Protein AF-A0A1I7M5E3-F1 (afdb_monomer_lite)

Structure (mmCIF, N/CA/C/O backbone):
data_AF-A0A1I7M5E3-F1
#
_entry.id   AF-A0A1I7M5E3-F1
#
loop_
_atom_site.group_PDB
_atom_site.id
_atom_site.type_symbol
_atom_site.label_atom_id
_atom_site.label_alt_id
_atom_site.label_comp_id
_atom_site.label_asym_id
_atom_site.label_entity_id
_atom_site.label_seq_id
_atom_site.pdbx_PDB_ins_code
_atom_site.Cartn_x
_atom_site.Cartn_y
_atom_site.Cartn_z
_atom_site.occupancy
_atom_site.B_iso_or_equiv
_atom_site.auth_seq_id
_atom_site.auth_comp_id
_atom_site.auth_asym_id
_atom_site.auth_atom_id
_atom_site.pdbx_PDB_model_num
ATOM 1 N N . MET A 1 1 ? 12.159 6.858 25.156 1.00 33.62 1 MET A N 1
ATOM 2 C CA . MET A 1 1 ? 10.842 6.976 24.486 1.00 33.62 1 MET A CA 1
ATOM 3 C C . MET A 1 1 ? 9.903 7.997 25.135 1.00 33.62 1 MET A C 1
ATOM 5 O O . MET A 1 1 ? 9.216 8.661 24.379 1.00 33.62 1 MET A O 1
ATOM 9 N N . SER A 1 2 ? 9.883 8.210 26.464 1.00 34.09 2 SER A N 1
ATOM 10 C CA . SER A 1 2 ? 8.975 9.214 27.066 1.00 34.09 2 SER A CA 1
ATOM 11 C C . SER A 1 2 ? 9.373 10.682 26.831 1.00 34.09 2 SER A C 1
ATOM 13 O O . SER A 1 2 ? 8.501 11.540 26.832 1.00 34.09 2 SER A O 1
ATOM 15 N N . GLN A 1 3 ? 10.652 10.987 26.573 1.00 32.16 3 GLN A N 1
ATOM 16 C CA . GLN A 1 3 ? 11.114 12.363 26.313 1.00 32.16 3 GLN A CA 1
ATOM 17 C C . GLN A 1 3 ? 10.658 12.910 24.949 1.00 32.16 3 GLN A C 1
ATOM 19 O O . GLN A 1 3 ? 10.161 14.026 24.891 1.00 32.16 3 GLN A O 1
ATOM 24 N N . LEU A 1 4 ? 10.712 12.099 23.885 1.00 40.34 4 LEU A N 1
ATOM 25 C CA . LEU A 1 4 ? 10.188 12.467 22.559 1.00 40.34 4 LEU A CA 1
ATOM 26 C C . LEU A 1 4 ? 8.672 12.711 22.593 1.00 40.34 4 LEU A C 1
ATOM 28 O O . LEU A 1 4 ? 8.189 13.676 22.016 1.00 40.34 4 LEU A O 1
ATOM 32 N N . ILE A 1 5 ? 7.926 11.883 23.328 1.00 38.06 5 ILE A N 1
ATOM 33 C CA . ILE A 1 5 ? 6.468 12.019 23.482 1.00 38.06 5 ILE A CA 1
ATOM 34 C C . ILE A 1 5 ? 6.107 13.320 24.222 1.00 38.06 5 ILE A C 1
ATOM 36 O O . ILE A 1 5 ? 5.132 13.978 23.868 1.00 38.06 5 ILE A O 1
ATOM 40 N N . ASN A 1 6 ? 6.911 13.725 25.209 1.00 39.44 6 ASN A N 1
ATOM 41 C CA . ASN A 1 6 ? 6.676 14.945 25.984 1.00 39.44 6 ASN A CA 1
ATOM 42 C C . ASN A 1 6 ? 7.059 16.226 25.213 1.00 39.44 6 ASN A C 1
ATOM 44 O O . ASN A 1 6 ? 6.433 17.268 25.398 1.00 39.44 6 ASN A O 1
ATOM 48 N N . GLU A 1 7 ? 8.054 16.152 24.321 1.00 43.03 7 GLU A N 1
ATOM 49 C CA . GLU A 1 7 ? 8.419 17.261 23.426 1.00 43.03 7 GLU A CA 1
ATOM 50 C C . GLU A 1 7 ? 7.429 17.428 22.260 1.00 43.03 7 GLU A C 1
ATOM 52 O O . GLU A 1 7 ? 7.070 18.555 21.924 1.00 43.03 7 GLU A O 1
ATOM 57 N N . LEU A 1 8 ? 6.901 16.331 21.705 1.00 40.44 8 LEU A N 1
ATOM 58 C CA . LEU A 1 8 ? 5.875 16.355 20.650 1.00 40.44 8 LEU A CA 1
ATOM 59 C C . LEU A 1 8 ? 4.499 16.838 21.150 1.00 40.44 8 LEU A C 1
ATOM 61 O O . LEU A 1 8 ? 3.744 17.430 20.384 1.00 40.44 8 LEU A O 1
ATOM 65 N N . ALA A 1 9 ? 4.185 16.654 22.437 1.00 42.38 9 ALA A N 1
ATOM 66 C CA . ALA A 1 9 ? 2.940 17.127 23.051 1.00 42.38 9 ALA A CA 1
ATOM 67 C C . ALA A 1 9 ? 2.882 18.653 23.286 1.00 42.38 9 ALA A C 1
ATOM 69 O O . ALA A 1 9 ? 1.811 19.181 23.585 1.00 42.38 9 ALA A O 1
ATOM 70 N N . ARG A 1 10 ? 4.012 19.367 23.159 1.00 44.97 10 ARG A N 1
ATOM 71 C CA . ARG A 1 10 ? 4.097 20.832 23.324 1.00 44.97 10 ARG A CA 1
ATOM 72 C C . ARG A 1 10 ? 3.878 21.627 22.037 1.00 44.97 10 ARG A C 1
ATOM 74 O O . ARG A 1 10 ? 3.836 22.853 22.097 1.00 44.97 10 ARG A O 1
ATOM 81 N N . ILE A 1 11 ? 3.753 20.967 20.888 1.00 46.41 11 ILE A N 1
ATOM 82 C CA . ILE A 1 11 ? 3.476 21.646 19.620 1.00 46.41 11 ILE A CA 1
ATOM 83 C C . ILE A 1 11 ? 1.987 22.019 19.607 1.00 46.41 11 ILE A C 1
ATOM 85 O O . ILE A 1 11 ? 1.123 21.153 19.464 1.00 46.41 11 ILE A O 1
ATOM 89 N N . GLU A 1 12 ? 1.682 23.306 19.797 1.00 40.69 12 GLU A N 1
ATOM 90 C CA . GLU A 1 12 ? 0.328 23.847 19.641 1.00 40.69 12 GLU A CA 1
ATOM 91 C C . GLU A 1 12 ? -0.097 23.748 18.175 1.00 40.69 12 GLU A C 1
ATOM 93 O O . GLU A 1 12 ? 0.260 24.559 17.323 1.00 40.69 12 GLU A O 1
ATOM 98 N N . VAL A 1 13 ? -0.867 22.709 17.880 1.00 45.91 13 VAL A N 1
ATOM 99 C CA . VAL A 1 13 ? -1.578 22.559 16.617 1.00 45.91 13 VAL A CA 1
ATOM 100 C C . VAL A 1 13 ? -2.938 23.240 16.763 1.00 45.91 13 VAL A C 1
ATOM 102 O O . VAL A 1 13 ? -3.698 22.904 17.673 1.00 45.91 13 VAL A O 1
ATOM 105 N N . SER A 1 14 ? -3.249 24.198 15.883 1.00 42.31 14 SER A N 1
ATOM 106 C CA . SER A 1 14 ? -4.527 24.916 15.924 1.00 42.31 14 SER A CA 1
ATOM 107 C C . SER A 1 14 ? -5.712 23.970 15.675 1.00 42.31 14 SER A C 1
ATOM 109 O O . SER A 1 14 ? -5.654 23.080 14.827 1.00 42.31 14 SER A O 1
ATOM 111 N N . ASN A 1 15 ? -6.812 24.183 16.405 1.00 46.97 15 ASN A N 1
ATOM 112 C CA . ASN A 1 15 ? -8.073 23.435 16.268 1.00 46.97 15 ASN A CA 1
ATOM 113 C C . ASN A 1 15 ? -8.680 23.495 14.853 1.00 46.97 15 ASN A C 1
ATOM 115 O O . ASN A 1 15 ? -9.430 22.598 14.476 1.00 46.97 15 ASN A O 1
ATOM 119 N N . ASP A 1 16 ? -8.314 24.489 14.041 1.00 43.12 16 ASP A N 1
ATOM 120 C CA . ASP A 1 16 ? -8.787 24.609 12.656 1.00 43.12 16 ASP A CA 1
ATOM 121 C C . ASP A 1 16 ? -8.110 23.608 11.707 1.00 43.12 16 ASP A C 1
ATOM 123 O O . ASP A 1 16 ? -8.756 23.076 10.804 1.00 43.12 16 ASP A O 1
ATOM 127 N N . ALA A 1 17 ? -6.842 23.254 11.951 1.00 47.31 17 ALA A N 1
ATOM 128 C CA . ALA A 1 17 ? -6.181 22.167 11.221 1.00 47.31 17 ALA A CA 1
ATOM 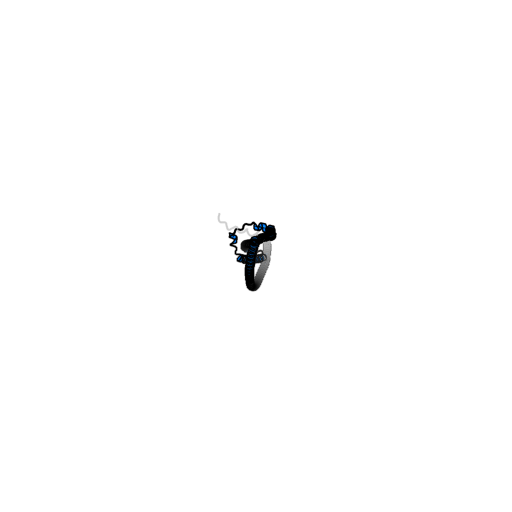129 C C . ALA A 1 17 ? -6.741 20.781 11.609 1.00 47.31 17 ALA A C 1
ATOM 131 O O . ALA A 1 17 ? -6.569 19.811 10.871 1.00 47.31 17 ALA A O 1
ATOM 132 N N . LEU A 1 18 ? -7.426 20.694 12.758 1.00 47.31 18 LEU A N 1
ATOM 133 C CA . LEU A 1 18 ? -7.940 19.459 13.356 1.00 47.31 18 LEU A CA 1
ATOM 134 C C . LEU A 1 18 ? -9.295 19.006 12.783 1.00 47.31 18 LEU A C 1
ATOM 136 O O . LEU A 1 18 ? -9.611 17.824 12.878 1.00 47.31 18 LEU A O 1
ATOM 140 N N . GLN A 1 19 ? -10.078 19.892 12.155 1.00 49.19 19 GLN A N 1
ATOM 141 C CA . GLN A 1 19 ? -11.340 19.520 11.488 1.00 49.19 19 GLN A CA 1
ATOM 142 C C . GLN A 1 19 ? -11.187 19.229 9.988 1.00 49.19 19 GLN A C 1
ATOM 144 O O . GLN A 1 19 ? -12.054 18.587 9.404 1.00 49.19 19 GLN A O 1
ATOM 149 N N . GLN A 1 20 ? -10.093 19.674 9.361 1.00 47.06 20 GLN A N 1
ATOM 150 C CA . GLN A 1 20 ? -9.878 19.536 7.913 1.00 47.06 20 GLN A CA 1
ATOM 151 C C . GLN A 1 20 ? -9.134 18.257 7.498 1.00 47.06 20 GLN A C 1
ATOM 153 O O . GLN A 1 20 ? -8.983 17.999 6.305 1.00 47.06 20 GLN A O 1
ATOM 158 N N . LEU A 1 21 ? -8.658 17.442 8.444 1.00 49.25 21 LEU A N 1
ATOM 159 C CA . LEU A 1 21 ? -7.968 16.191 8.124 1.00 49.25 21 LEU A CA 1
ATOM 160 C C . LEU A 1 21 ? -8.967 15.029 7.983 1.00 49.25 21 LEU A C 1
ATOM 162 O O . LEU A 1 21 ? -9.308 14.350 8.952 1.00 49.25 21 LEU A O 1
ATOM 166 N N . GLU A 1 22 ? -9.402 14.757 6.753 1.00 47.16 22 GLU A N 1
ATOM 167 C CA . GLU A 1 22 ? -10.091 13.512 6.400 1.00 47.16 22 GLU A CA 1
ATOM 168 C C . GLU A 1 22 ? -9.125 12.319 6.513 1.00 47.16 22 GLU A C 1
ATOM 170 O O . GLU A 1 22 ? -8.386 11.984 5.588 1.00 47.16 22 GLU A O 1
ATOM 175 N N . VAL A 1 23 ? -9.147 11.642 7.664 1.00 49.44 23 VAL A N 1
ATOM 176 C CA . VAL A 1 23 ? -8.317 10.458 7.967 1.00 49.44 23 VAL A CA 1
ATOM 177 C C . VAL A 1 23 ? -8.483 9.334 6.926 1.00 49.44 23 VAL A C 1
ATOM 179 O O . VAL A 1 23 ? -7.554 8.559 6.710 1.00 49.44 23 VAL A O 1
ATOM 182 N N . GLY A 1 24 ? -9.630 9.272 6.238 1.00 48.97 24 GLY A N 1
ATOM 183 C CA . GLY A 1 24 ? -9.911 8.272 5.200 1.00 48.97 24 GLY A CA 1
ATOM 184 C C . GLY A 1 24 ? -9.110 8.444 3.902 1.00 48.97 24 GLY A C 1
ATOM 185 O O . GLY A 1 24 ? -8.737 7.447 3.286 1.00 48.97 24 GLY A O 1
ATOM 186 N N . ASN A 1 25 ? -8.780 9.679 3.513 1.00 49.66 25 ASN A N 1
ATOM 187 C CA . ASN A 1 25 ? -8.136 9.964 2.222 1.00 49.66 25 ASN A CA 1
ATOM 188 C C . ASN A 1 25 ? -6.601 9.916 2.289 1.00 49.66 25 ASN A C 1
ATOM 190 O O . ASN A 1 25 ? -5.934 9.646 1.295 1.00 49.66 25 ASN A O 1
ATOM 194 N N . ILE A 1 26 ? -6.027 10.046 3.486 1.00 50.34 26 ILE A N 1
ATOM 195 C CA . ILE A 1 26 ? -4.572 10.095 3.702 1.00 50.34 26 ILE A CA 1
ATOM 196 C C . ILE A 1 26 ? -3.889 8.753 3.383 1.00 50.34 26 ILE A C 1
ATOM 198 O O . ILE A 1 26 ? -2.766 8.733 2.884 1.00 50.34 26 ILE A O 1
ATOM 202 N N . TYR A 1 27 ? -4.560 7.619 3.615 1.00 50.09 27 TYR A N 1
ATOM 203 C CA . TYR A 1 27 ? -4.014 6.296 3.273 1.00 50.09 27 TYR A CA 1
ATOM 204 C C . TYR A 1 27 ? -4.005 6.059 1.754 1.00 50.09 27 TYR A C 1
ATOM 206 O O . TYR A 1 27 ? -3.071 5.460 1.214 1.00 50.09 27 TYR A O 1
ATOM 214 N N . GLN A 1 28 ? -5.027 6.571 1.058 1.00 52.97 28 GLN A N 1
ATOM 215 C CA . GLN A 1 28 ? -5.094 6.544 -0.403 1.00 52.97 28 GLN A CA 1
ATOM 216 C C . GLN A 1 28 ? -4.054 7.477 -1.024 1.00 52.97 28 GLN A C 1
ATOM 218 O O . GLN A 1 28 ? -3.371 7.065 -1.961 1.00 52.97 28 GLN A O 1
ATOM 223 N N . ASP A 1 29 ? -3.870 8.675 -0.471 1.00 50.72 29 ASP A N 1
ATOM 224 C CA . ASP A 1 29 ? -2.849 9.622 -0.921 1.00 50.72 29 ASP A CA 1
ATOM 225 C C . ASP A 1 29 ? -1.430 9.090 -0.661 1.00 50.72 29 ASP A C 1
ATOM 227 O O . ASP A 1 29 ? -0.577 9.166 -1.545 1.00 50.72 29 ASP A O 1
ATOM 231 N N . PHE A 1 30 ? -1.181 8.433 0.481 1.00 48.03 30 PHE A N 1
ATOM 232 C CA . PHE A 1 30 ? 0.097 7.763 0.754 1.00 48.03 30 PHE A CA 1
ATOM 233 C C . PHE A 1 30 ? 0.373 6.625 -0.233 1.00 48.03 30 PHE A C 1
ATOM 235 O O . PHE A 1 30 ? 1.460 6.547 -0.798 1.00 48.03 30 PHE A O 1
ATOM 242 N N . SER A 1 31 ? -0.614 5.759 -0.482 1.00 52.03 31 SER A N 1
ATOM 243 C CA . SER A 1 31 ? -0.493 4.653 -1.441 1.00 52.03 31 SER A CA 1
ATOM 244 C C . SER A 1 31 ? -0.262 5.155 -2.869 1.00 52.03 31 SER A C 1
ATOM 246 O O . SER A 1 31 ? 0.588 4.626 -3.591 1.00 52.03 31 SER A O 1
ATOM 248 N N . ARG A 1 32 ? -0.982 6.209 -3.270 1.00 58.16 32 ARG A N 1
ATOM 249 C CA . ARG A 1 32 ? -0.857 6.839 -4.586 1.00 58.16 32 ARG A CA 1
ATOM 250 C C . ARG A 1 32 ? 0.522 7.477 -4.765 1.00 58.16 32 ARG A C 1
ATOM 252 O O . ARG A 1 32 ? 1.148 7.268 -5.801 1.00 58.16 32 ARG A O 1
ATOM 259 N N . ASN A 1 33 ? 1.027 8.169 -3.748 1.00 50.94 33 ASN A N 1
ATOM 260 C CA . ASN A 1 33 ? 2.355 8.779 -3.787 1.00 50.94 33 ASN A CA 1
ATOM 261 C C . ASN A 1 33 ? 3.471 7.729 -3.735 1.00 50.94 33 ASN A C 1
ATOM 263 O O . ASN A 1 33 ? 4.462 7.869 -4.445 1.00 50.94 33 ASN A O 1
ATOM 267 N N . TYR A 1 34 ? 3.294 6.639 -2.981 1.00 48.88 34 TYR A N 1
ATOM 268 C CA . TYR A 1 34 ? 4.233 5.511 -2.955 1.00 48.88 34 TYR A CA 1
ATOM 269 C C . TYR A 1 34 ? 4.366 4.848 -4.331 1.00 48.88 34 TYR A C 1
ATOM 271 O O . TYR A 1 34 ? 5.481 4.568 -4.759 1.00 48.88 34 TYR A O 1
ATOM 279 N N . ARG A 1 35 ? 3.252 4.675 -5.058 1.00 57.53 35 ARG A N 1
ATOM 280 C CA . ARG A 1 35 ? 3.263 4.177 -6.445 1.00 57.53 35 ARG A CA 1
ATOM 281 C C . ARG A 1 35 ? 4.002 5.117 -7.395 1.00 57.53 35 ARG A C 1
ATOM 283 O O . ARG A 1 35 ? 4.887 4.658 -8.099 1.00 57.53 35 ARG A O 1
ATOM 290 N N . LYS A 1 36 ? 3.740 6.429 -7.331 1.00 56.16 36 LYS A N 1
ATOM 291 C CA . LYS A 1 36 ? 4.493 7.421 -8.124 1.00 56.16 36 LYS A CA 1
ATOM 292 C C . LYS A 1 36 ? 6.001 7.376 -7.844 1.00 56.16 36 LYS A C 1
ATOM 294 O O . LYS A 1 36 ? 6.807 7.575 -8.745 1.00 56.16 36 LYS A O 1
ATOM 299 N N . LEU A 1 37 ? 6.397 7.132 -6.593 1.00 51.28 37 LEU A N 1
ATOM 300 C CA . LEU A 1 37 ? 7.804 7.080 -6.187 1.00 51.28 37 LEU A CA 1
ATOM 301 C C . LEU A 1 37 ? 8.488 5.783 -6.650 1.00 51.28 37 LEU A C 1
ATOM 303 O O . LEU A 1 37 ? 9.666 5.809 -7.010 1.00 51.28 37 LEU A O 1
ATOM 307 N N . ASP A 1 38 ? 7.743 4.678 -6.693 1.00 51.97 38 ASP A N 1
ATOM 308 C CA . ASP A 1 38 ? 8.185 3.420 -7.299 1.00 51.97 38 ASP A CA 1
ATOM 309 C C . ASP A 1 38 ? 8.319 3.556 -8.827 1.00 51.97 38 ASP A C 1
ATOM 311 O O . ASP A 1 38 ? 9.340 3.167 -9.395 1.00 51.97 38 ASP A O 1
ATOM 315 N N . ASP A 1 39 ? 7.380 4.251 -9.476 1.00 55.94 39 ASP A N 1
ATOM 316 C CA . ASP A 1 39 ? 7.434 4.589 -10.904 1.00 55.94 39 ASP A CA 1
ATOM 317 C C . ASP A 1 39 ? 8.637 5.495 -11.238 1.00 55.94 39 ASP A C 1
ATOM 319 O O . ASP A 1 39 ? 9.369 5.238 -12.195 1.00 55.94 39 ASP A O 1
ATOM 323 N N . LEU A 1 40 ? 8.933 6.501 -10.407 1.00 54.16 40 LEU A N 1
ATOM 324 C CA . LEU A 1 40 ? 10.122 7.361 -10.532 1.00 54.16 40 LEU A CA 1
ATOM 325 C C . LEU A 1 40 ? 11.437 6.596 -10.314 1.00 54.16 40 LEU A C 1
ATOM 327 O O . LEU A 1 40 ? 12.439 6.856 -10.988 1.00 54.16 40 LEU A O 1
ATOM 331 N N . LYS A 1 41 ? 11.458 5.642 -9.378 1.00 52.59 41 LYS A N 1
ATOM 332 C CA . LYS A 1 41 ? 12.621 4.784 -9.116 1.00 52.59 41 LYS A CA 1
ATOM 333 C C . LYS A 1 41 ? 12.860 3.809 -10.273 1.00 52.59 41 LYS A C 1
ATOM 335 O O . LYS A 1 41 ? 14.012 3.623 -10.673 1.00 52.59 41 LYS A O 1
ATOM 340 N N . ASN A 1 42 ? 11.789 3.273 -10.854 1.00 55.28 42 ASN A N 1
ATOM 341 C CA . ASN A 1 42 ? 11.823 2.456 -12.066 1.00 55.28 42 ASN A CA 1
ATOM 342 C C . ASN A 1 42 ? 12.294 3.268 -13.280 1.00 55.28 42 ASN A C 1
ATOM 344 O O . ASN A 1 42 ? 13.166 2.808 -14.016 1.00 55.28 42 ASN A O 1
ATOM 348 N N . PHE A 1 43 ? 11.848 4.519 -13.417 1.00 53.19 43 PHE A N 1
ATOM 349 C CA . PHE A 1 43 ? 12.302 5.431 -14.469 1.00 53.19 43 PHE A CA 1
ATOM 350 C C . PHE A 1 43 ? 13.797 5.779 -14.346 1.00 53.19 43 PHE A C 1
ATOM 352 O O . PHE A 1 43 ? 14.522 5.829 -15.341 1.00 53.19 43 PHE A O 1
ATOM 359 N N . ARG A 1 44 ? 14.301 5.969 -13.118 1.00 51.12 44 ARG A N 1
ATOM 360 C CA . ARG A 1 44 ? 15.725 6.246 -12.842 1.00 51.12 44 ARG A CA 1
ATOM 361 C C . ARG A 1 44 ? 16.622 5.037 -13.125 1.00 51.12 44 ARG A C 1
ATOM 363 O O . ARG A 1 44 ? 17.684 5.198 -13.723 1.00 51.12 44 ARG A O 1
ATOM 370 N N . SER A 1 45 ? 16.159 3.848 -12.743 1.00 52.19 45 SER A N 1
ATOM 371 C CA . SER A 1 45 ? 16.769 2.549 -13.057 1.00 52.19 45 SER A CA 1
ATOM 372 C C . SER A 1 45 ? 16.874 2.325 -14.574 1.00 52.19 45 SER A C 1
ATOM 374 O O . SER A 1 45 ? 17.939 1.979 -15.090 1.00 52.19 45 SER A O 1
ATOM 376 N N . GLU A 1 46 ? 15.809 2.635 -15.320 1.00 54.25 46 GLU A N 1
ATOM 377 C CA . GLU A 1 46 ? 15.806 2.588 -16.787 1.00 54.25 46 GLU A CA 1
ATOM 378 C C . GLU A 1 46 ? 16.757 3.612 -17.432 1.00 54.25 46 GLU A C 1
ATOM 380 O O . GLU A 1 46 ? 17.334 3.349 -18.491 1.00 54.25 46 GLU A O 1
ATOM 385 N N . TYR A 1 47 ? 16.927 4.783 -16.814 1.00 49.81 47 TYR A N 1
ATOM 386 C CA . TYR A 1 47 ? 17.807 5.847 -17.303 1.00 49.81 47 TYR A CA 1
ATOM 387 C C . TYR A 1 47 ? 19.295 5.577 -17.038 1.00 49.81 47 TYR A C 1
ATOM 389 O O . TYR A 1 47 ? 20.134 5.889 -17.891 1.00 49.81 47 TYR A O 1
ATOM 397 N N . GLU A 1 48 ? 19.647 4.981 -15.894 1.00 48.12 48 GLU A N 1
ATOM 398 C CA . GLU A 1 48 ? 21.026 4.559 -15.603 1.00 48.12 48 GLU A CA 1
ATOM 399 C C . GLU A 1 48 ? 21.507 3.469 -16.568 1.00 48.12 48 GLU A C 1
ATOM 401 O O . GLU A 1 48 ? 22.687 3.442 -16.932 1.00 48.12 48 GLU A O 1
ATOM 406 N N . ASN A 1 49 ? 20.576 2.654 -17.070 1.00 52.44 49 ASN A N 1
ATOM 407 C CA . ASN A 1 49 ? 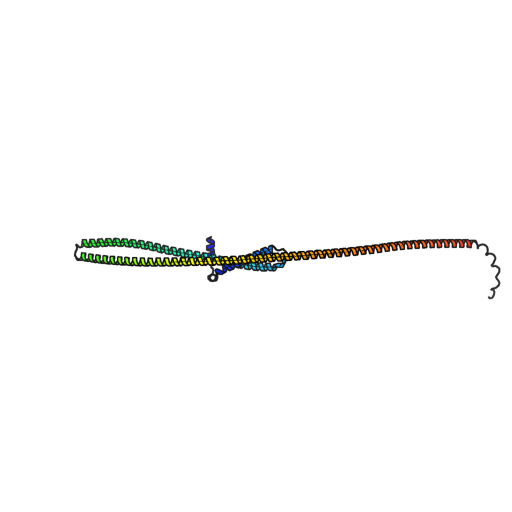20.851 1.551 -17.983 1.00 52.44 49 ASN A CA 1
ATOM 408 C C . ASN A 1 49 ? 20.925 1.960 -19.476 1.00 52.44 49 ASN A C 1
ATOM 410 O O . ASN A 1 49 ? 21.107 1.107 -20.344 1.00 52.44 49 ASN A O 1
ATOM 414 N N . LYS A 1 50 ? 20.816 3.261 -19.810 1.00 48.53 50 LYS A N 1
ATOM 415 C CA . LYS A 1 50 ? 20.883 3.773 -21.199 1.00 48.53 50 LYS A CA 1
ATOM 416 C C . LYS A 1 50 ? 22.202 4.505 -21.515 1.00 48.53 50 LYS A C 1
ATOM 418 O O . LYS A 1 50 ? 22.819 5.186 -20.685 1.00 48.53 50 LYS A O 1
ATOM 423 N N . ASN A 1 51 ? 22.661 4.340 -22.760 1.00 48.97 51 ASN A N 1
ATOM 424 C CA . ASN A 1 51 ? 23.966 4.783 -23.272 1.00 48.97 51 ASN A CA 1
ATOM 425 C C . ASN A 1 51 ? 24.182 6.314 -23.158 1.00 48.97 51 ASN A C 1
ATOM 427 O O . ASN A 1 51 ? 23.254 7.097 -23.364 1.00 48.97 51 ASN A O 1
ATOM 431 N N . ARG A 1 52 ? 25.423 6.756 -22.872 1.00 50.78 52 ARG A N 1
ATOM 432 C CA . ARG A 1 52 ? 25.814 8.161 -22.554 1.00 50.78 52 ARG A CA 1
ATOM 433 C C . ARG A 1 52 ? 25.330 9.237 -23.545 1.00 50.78 52 ARG A C 1
ATOM 435 O O . ARG A 1 52 ? 25.173 10.381 -23.138 1.00 50.78 52 ARG A O 1
ATOM 442 N N . VAL A 1 53 ? 25.081 8.890 -24.808 1.00 47.44 53 VAL A N 1
ATOM 443 C CA . VAL A 1 53 ? 24.656 9.829 -25.868 1.00 47.44 53 VAL A CA 1
ATOM 444 C C . VAL A 1 53 ? 23.159 10.169 -25.785 1.00 47.44 53 VAL A C 1
ATOM 446 O O . VAL A 1 53 ? 22.787 11.320 -25.994 1.00 47.44 53 VAL A O 1
ATOM 449 N N . MET A 1 54 ? 22.301 9.226 -25.371 1.00 44.81 54 MET A N 1
ATOM 450 C CA . MET A 1 54 ? 20.875 9.512 -25.129 1.00 44.81 54 MET A CA 1
ATOM 451 C C . MET A 1 54 ? 20.656 10.412 -23.903 1.00 44.81 54 MET A C 1
ATOM 453 O O . MET A 1 54 ? 19.699 11.180 -23.871 1.00 44.81 54 MET A O 1
ATOM 457 N N . ARG A 1 55 ? 21.570 10.377 -22.920 1.00 53.72 55 ARG A N 1
ATOM 458 C CA . ARG A 1 55 ? 21.507 11.226 -21.714 1.00 53.72 55 ARG A CA 1
ATOM 459 C C . ARG A 1 55 ? 21.683 12.716 -22.018 1.00 53.72 55 ARG A C 1
ATOM 461 O O . ARG A 1 55 ? 21.141 13.544 -21.299 1.00 53.72 55 ARG A O 1
ATOM 468 N N . TRP A 1 56 ? 22.411 13.057 -23.080 1.00 47.72 56 TRP A N 1
ATOM 469 C CA . TRP A 1 56 ? 22.626 14.447 -23.492 1.00 47.72 56 TRP A CA 1
ATOM 470 C C . TRP A 1 56 ? 21.425 15.027 -24.258 1.00 47.72 56 TRP A C 1
ATOM 472 O O . TRP A 1 56 ? 21.103 16.198 -24.091 1.00 47.72 56 TRP A O 1
ATOM 482 N N . TRP A 1 57 ? 20.712 14.198 -25.031 1.00 52.94 57 TRP A N 1
ATOM 483 C CA . TRP A 1 57 ? 19.570 14.628 -25.853 1.00 52.94 57 TRP A CA 1
ATOM 484 C C . TRP A 1 57 ? 18.231 14.677 -25.094 1.00 52.94 57 TRP A C 1
ATOM 486 O O . TRP A 1 57 ? 17.248 15.203 -25.601 1.00 52.94 57 TRP A O 1
ATOM 496 N N . HIS A 1 58 ? 18.159 14.116 -23.884 1.00 51.12 58 HIS A N 1
ATOM 497 C CA . HIS A 1 58 ? 16.948 14.078 -23.045 1.00 51.12 58 HIS A CA 1
ATOM 498 C C . HIS A 1 58 ? 17.096 14.862 -21.728 1.00 51.12 58 HIS A C 1
ATOM 500 O O . HIS A 1 58 ? 16.384 14.597 -20.759 1.00 51.12 58 HIS A O 1
ATOM 506 N N . ASN A 1 59 ? 18.007 15.839 -21.689 1.00 46.72 59 ASN A N 1
ATOM 507 C CA . ASN A 1 59 ? 18.319 16.620 -20.489 1.00 46.72 59 ASN A CA 1
ATOM 508 C C . ASN A 1 59 ? 17.110 17.420 -19.946 1.00 46.72 59 ASN A C 1
ATOM 510 O O . ASN A 1 59 ? 16.996 17.617 -18.739 1.00 46.72 59 ASN A O 1
ATOM 514 N N . ASP A 1 60 ? 16.150 17.792 -20.800 1.00 49.81 60 ASP A N 1
ATOM 515 C CA . ASP A 1 60 ? 14.929 18.494 -20.371 1.00 49.81 60 ASP A CA 1
ATOM 516 C C . ASP A 1 60 ? 13.967 17.595 -19.572 1.00 49.81 60 ASP A C 1
ATOM 518 O O . ASP A 1 60 ? 13.336 18.056 -18.624 1.00 49.81 60 ASP A O 1
ATOM 522 N N . LYS A 1 61 ? 13.938 16.282 -19.852 1.00 50.31 61 LYS A N 1
ATOM 523 C CA . LYS A 1 61 ? 13.112 15.310 -19.107 1.00 50.31 61 LYS A CA 1
ATOM 524 C C . LYS A 1 61 ? 13.687 14.958 -17.737 1.00 50.31 61 LYS A C 1
ATOM 526 O O . LYS A 1 61 ? 12.943 14.554 -16.854 1.00 50.31 61 LYS A O 1
ATOM 531 N N . LEU A 1 62 ? 14.998 15.118 -17.541 1.00 48.41 62 LEU A N 1
ATOM 532 C CA . LEU A 1 62 ? 15.627 15.005 -16.220 1.00 48.41 62 LEU A CA 1
ATOM 533 C C . LEU A 1 62 ? 15.255 16.185 -15.324 1.00 48.41 62 LEU A C 1
ATOM 535 O O . LEU A 1 62 ? 15.154 16.003 -14.117 1.00 48.41 62 LEU A O 1
ATOM 539 N N . ARG A 1 63 ? 15.029 17.368 -15.905 1.00 48.31 63 ARG A N 1
ATOM 540 C CA . ARG A 1 63 ? 14.598 18.560 -15.173 1.00 48.31 63 ARG A CA 1
ATOM 541 C C . ARG A 1 63 ? 13.121 18.475 -14.791 1.00 48.31 63 ARG A C 1
ATOM 543 O O . ARG A 1 63 ? 12.805 18.771 -13.645 1.00 48.31 63 ARG A O 1
ATOM 550 N N . ASP A 1 64 ? 12.272 17.976 -15.691 1.00 48.94 64 ASP A N 1
ATOM 551 C CA . ASP A 1 64 ? 10.870 17.655 -15.384 1.00 48.94 64 ASP A CA 1
ATOM 552 C C . ASP A 1 64 ? 10.754 16.504 -14.380 1.00 48.94 64 ASP A C 1
ATOM 554 O O . ASP A 1 64 ? 10.052 16.651 -13.395 1.00 48.94 64 ASP A O 1
ATOM 558 N N . ALA A 1 65 ? 11.509 15.410 -14.525 1.00 48.72 65 ALA A N 1
ATOM 559 C CA . ALA A 1 65 ? 11.513 14.326 -13.537 1.00 48.72 65 ALA A CA 1
ATOM 560 C C . ALA A 1 65 ? 12.148 14.737 -12.193 1.00 48.72 65 ALA A C 1
ATOM 562 O O . ALA A 1 65 ? 11.808 14.171 -11.159 1.00 48.72 65 ALA A O 1
ATOM 563 N N . GLN A 1 66 ? 13.065 15.713 -12.173 1.00 40.78 66 GLN A N 1
ATOM 564 C CA . GLN A 1 66 ? 13.573 16.310 -10.932 1.00 40.78 66 GLN A CA 1
ATOM 565 C C . GLN A 1 66 ? 12.536 17.222 -10.269 1.00 40.78 66 GLN A C 1
ATOM 567 O O . GLN A 1 66 ? 12.393 17.142 -9.050 1.00 40.78 66 GLN A O 1
ATOM 572 N N . LEU A 1 67 ? 11.806 18.032 -11.044 1.00 40.69 67 LEU A N 1
ATOM 573 C CA . LEU A 1 67 ? 10.653 18.819 -10.584 1.00 40.69 67 LEU A CA 1
ATOM 574 C C . LEU A 1 67 ? 9.552 17.905 -10.025 1.00 40.69 67 LEU A C 1
ATOM 576 O O . LEU A 1 67 ? 9.098 18.126 -8.908 1.00 40.69 67 LEU A O 1
ATOM 580 N N . ASP A 1 68 ? 9.243 16.819 -10.729 1.00 46.22 68 ASP A N 1
ATOM 581 C CA . ASP A 1 68 ? 8.248 15.814 -10.345 1.00 46.22 68 ASP A CA 1
ATOM 582 C C . ASP A 1 68 ? 8.726 14.986 -9.136 1.00 46.22 68 ASP A C 1
ATOM 584 O O . ASP A 1 68 ? 7.962 14.699 -8.224 1.00 46.22 68 ASP A O 1
ATOM 588 N N . SER A 1 69 ? 10.030 14.691 -9.022 1.00 44.81 69 SER A N 1
ATOM 589 C CA . SER A 1 69 ? 10.596 14.064 -7.817 1.00 44.81 69 SER A CA 1
ATOM 590 C C . SER A 1 69 ? 10.584 14.990 -6.599 1.00 44.81 69 SER A C 1
ATOM 592 O O . SER A 1 69 ? 10.399 14.509 -5.486 1.00 44.81 69 SER A O 1
ATOM 594 N N . ALA A 1 70 ? 10.762 16.302 -6.791 1.00 49.50 70 ALA A N 1
ATOM 595 C CA . ALA A 1 70 ? 10.688 17.293 -5.721 1.00 49.50 70 ALA A CA 1
ATOM 596 C C . ALA A 1 70 ? 9.236 17.505 -5.265 1.00 49.50 70 ALA A C 1
ATOM 598 O O . ALA A 1 70 ? 8.986 17.631 -4.067 1.00 49.50 70 ALA A O 1
ATOM 599 N N . GLU A 1 71 ? 8.284 17.470 -6.197 1.00 46.62 71 GLU A N 1
ATOM 600 C CA . GLU A 1 71 ? 6.845 17.502 -5.932 1.00 46.62 71 GLU A CA 1
ATOM 601 C C . GLU A 1 71 ? 6.380 16.223 -5.223 1.00 46.62 71 GLU A C 1
ATOM 603 O O . GLU A 1 71 ? 5.781 16.299 -4.154 1.00 46.62 71 GLU A O 1
ATOM 608 N N . VAL A 1 72 ? 6.787 15.046 -5.705 1.00 47.94 72 VAL A N 1
ATOM 609 C CA . VAL A 1 72 ? 6.521 13.748 -5.064 1.00 47.94 72 VAL A CA 1
ATOM 610 C C . VAL A 1 72 ? 7.196 13.642 -3.689 1.00 47.94 72 VAL A C 1
ATOM 612 O O . VAL A 1 72 ? 6.604 13.106 -2.752 1.00 47.94 72 VAL A O 1
ATOM 615 N N . GLN A 1 73 ? 8.402 14.189 -3.508 1.00 43.06 73 GLN A N 1
ATOM 616 C CA . GLN A 1 73 ? 9.084 14.250 -2.209 1.00 43.06 73 GLN A CA 1
ATOM 617 C C . GLN A 1 73 ? 8.397 15.225 -1.238 1.00 43.06 73 GLN A C 1
ATOM 619 O O . GLN A 1 73 ? 8.341 14.955 -0.031 1.00 43.06 73 GLN A O 1
ATOM 624 N N . ALA A 1 74 ? 7.846 16.332 -1.744 1.00 51.53 74 ALA A N 1
ATOM 625 C CA . ALA A 1 74 ? 7.032 17.265 -0.970 1.00 51.53 74 ALA A CA 1
ATOM 626 C C . ALA A 1 74 ? 5.679 16.644 -0.582 1.00 51.53 74 ALA A C 1
ATOM 628 O O . ALA A 1 74 ? 5.281 16.738 0.579 1.00 51.53 74 ALA A O 1
ATOM 629 N N . GLU A 1 75 ? 5.017 15.935 -1.498 1.00 46.72 75 GLU A N 1
ATOM 630 C CA . GLU A 1 75 ? 3.794 15.166 -1.241 1.00 46.72 75 GLU A CA 1
ATOM 631 C C . GLU A 1 75 ? 4.041 14.034 -0.223 1.00 46.72 75 GLU A C 1
ATOM 633 O O . GLU A 1 75 ? 3.237 13.830 0.692 1.00 46.72 75 GLU A O 1
ATOM 638 N N . PHE A 1 76 ? 5.192 13.355 -0.282 1.00 45.88 76 PHE A N 1
ATOM 639 C CA . PHE A 1 76 ? 5.592 12.361 0.722 1.00 45.88 76 PHE A CA 1
ATOM 640 C C . PHE A 1 76 ? 5.852 12.980 2.088 1.00 45.88 76 PHE A C 1
ATOM 642 O O . PHE A 1 76 ? 5.391 12.457 3.098 1.00 45.88 76 PHE A O 1
ATOM 649 N N . SER A 1 77 ? 6.570 14.100 2.127 1.00 45.78 77 SER A N 1
ATOM 650 C CA . SER A 1 77 ? 6.865 14.818 3.369 1.00 45.78 77 SER A CA 1
ATOM 651 C C . SER A 1 77 ? 5.586 15.370 4.003 1.00 45.78 77 SER A C 1
ATOM 653 O O . SER A 1 77 ? 5.423 15.300 5.220 1.00 45.78 77 SER A O 1
ATOM 655 N N . LYS A 1 78 ? 4.630 15.820 3.182 1.00 49.66 78 LYS A N 1
ATOM 656 C CA . LYS A 1 78 ? 3.275 16.193 3.602 1.00 49.66 78 LYS A CA 1
ATOM 657 C C . LYS A 1 78 ? 2.524 15.000 4.193 1.00 49.66 78 LYS A C 1
ATOM 659 O O . LYS A 1 78 ? 1.943 15.131 5.265 1.00 49.66 78 LYS A O 1
ATOM 664 N N . THR A 1 79 ? 2.591 13.833 3.557 1.00 49.47 79 THR A N 1
ATOM 665 C CA . THR A 1 79 ? 1.878 12.635 4.028 1.00 49.47 79 THR A CA 1
ATOM 666 C C . THR A 1 79 ? 2.515 12.025 5.283 1.00 49.47 79 THR A C 1
ATOM 668 O O . THR A 1 79 ? 1.814 11.632 6.213 1.00 49.47 79 THR A O 1
ATOM 671 N N . ILE A 1 80 ? 3.849 12.013 5.372 1.00 45.94 80 ILE A N 1
ATOM 672 C CA . ILE A 1 80 ? 4.594 11.651 6.588 1.00 45.94 80 ILE A CA 1
ATOM 673 C C . ILE A 1 80 ? 4.260 12.636 7.714 1.00 45.94 80 ILE A C 1
ATOM 675 O O . ILE A 1 80 ? 4.022 12.211 8.842 1.00 45.94 80 ILE A O 1
ATOM 679 N N . GLY A 1 81 ? 4.176 13.934 7.409 1.00 47.44 81 GLY A N 1
ATOM 680 C CA . GLY A 1 81 ? 3.725 14.960 8.348 1.00 47.44 81 GLY A CA 1
ATOM 681 C C . GLY A 1 81 ? 2.299 14.713 8.848 1.00 47.44 81 GLY A C 1
ATOM 682 O O . GLY A 1 81 ? 2.056 14.770 10.050 1.00 47.44 81 GLY A O 1
ATOM 683 N N . GLN A 1 82 ? 1.374 14.348 7.958 1.00 49.44 82 GLN A N 1
ATOM 684 C CA . GLN A 1 82 ? -0.008 14.000 8.306 1.00 49.44 82 GLN A CA 1
ATOM 685 C C . GLN A 1 82 ? -0.096 12.728 9.168 1.00 49.44 82 GLN A C 1
ATOM 687 O O . GLN A 1 82 ? -0.799 12.722 10.176 1.00 49.44 82 GLN A O 1
ATOM 692 N N . LEU A 1 83 ? 0.656 11.670 8.846 1.00 51.47 83 LEU A N 1
ATOM 693 C CA . LEU A 1 83 ? 0.734 10.446 9.660 1.00 51.47 83 LEU A CA 1
ATOM 694 C C . LEU A 1 83 ? 1.362 10.698 11.037 1.00 51.47 83 LEU A C 1
ATOM 696 O O . LEU A 1 83 ? 0.905 10.155 12.046 1.00 51.47 83 LEU A O 1
ATOM 700 N N . MET A 1 84 ? 2.386 11.549 11.096 1.00 49.62 84 MET A N 1
ATOM 701 C CA . MET A 1 84 ? 3.002 11.983 12.347 1.00 49.62 84 MET A CA 1
ATOM 702 C C . MET A 1 84 ? 1.999 12.764 13.202 1.00 49.62 84 MET A C 1
ATOM 704 O O . MET A 1 84 ? 1.860 12.482 14.388 1.00 49.62 84 MET A O 1
ATOM 708 N N . MET A 1 85 ? 1.228 13.664 12.595 1.00 48.03 85 MET A N 1
ATOM 709 C CA . MET A 1 85 ? 0.156 14.413 13.253 1.00 48.03 85 MET A CA 1
ATOM 710 C C . MET A 1 85 ? -0.949 13.490 13.787 1.00 48.03 85 MET A C 1
ATOM 712 O O . MET A 1 85 ? -1.373 13.645 14.930 1.00 48.03 85 MET A O 1
ATOM 716 N N . ILE A 1 86 ? -1.351 12.467 13.021 1.00 51.59 86 ILE A N 1
ATOM 717 C CA . ILE A 1 86 ? -2.282 11.419 13.475 1.00 51.59 86 ILE A CA 1
ATOM 718 C C . ILE A 1 86 ? -1.704 10.651 14.666 1.00 51.59 86 ILE A C 1
ATOM 720 O O . ILE A 1 86 ? -2.412 10.409 15.642 1.00 51.59 86 ILE A O 1
ATOM 724 N N . SER A 1 87 ? -0.416 10.314 14.626 1.00 45.03 87 SER A N 1
ATOM 725 C CA . SER A 1 87 ? 0.262 9.600 15.714 1.00 45.03 87 SER A CA 1
ATOM 726 C C . SER A 1 87 ? 0.341 10.448 16.991 1.00 45.03 87 SER A C 1
ATOM 728 O O . SER A 1 87 ? 0.088 9.941 18.085 1.00 45.03 87 SER A O 1
ATOM 730 N N . ILE A 1 88 ? 0.604 11.755 16.865 1.00 49.75 88 ILE A N 1
ATOM 731 C CA . ILE A 1 88 ? 0.557 12.719 17.978 1.00 49.75 88 ILE A CA 1
ATOM 732 C C . ILE A 1 88 ? -0.868 12.817 18.536 1.00 49.75 88 ILE A C 1
ATOM 734 O O . ILE A 1 88 ? -1.049 12.793 19.752 1.00 49.75 88 ILE A O 1
ATOM 738 N N . MET A 1 89 ? -1.890 12.860 17.674 1.00 50.88 89 MET A N 1
ATOM 739 C CA . MET A 1 89 ? -3.295 12.887 18.095 1.00 50.88 89 MET A CA 1
ATOM 740 C C . MET A 1 89 ? -3.711 11.610 18.829 1.00 50.88 89 MET A C 1
ATOM 742 O O . MET A 1 89 ? -4.343 11.695 19.880 1.00 50.88 89 MET A O 1
ATOM 746 N N . GLN A 1 90 ? -3.342 10.431 18.323 1.00 49.56 90 GLN A N 1
ATOM 747 C CA . GLN A 1 90 ? -3.616 9.159 18.997 1.00 49.56 90 GLN A CA 1
ATOM 748 C C . GLN A 1 90 ? -2.912 9.099 20.354 1.00 49.56 90 GLN A C 1
ATOM 750 O O . GLN A 1 90 ? -3.533 8.733 21.350 1.00 49.56 90 GLN A O 1
ATOM 755 N N . SER A 1 91 ? -1.653 9.540 20.420 1.00 48.38 91 SER A N 1
ATOM 756 C CA . SER A 1 91 ? -0.900 9.600 21.674 1.00 48.38 91 SER A CA 1
ATOM 757 C C . SER A 1 91 ? -1.504 10.597 22.669 1.00 48.38 91 SER A C 1
ATOM 759 O O . SER A 1 91 ? -1.566 10.296 23.859 1.00 48.38 91 SER A O 1
ATOM 761 N N . LYS A 1 92 ? -1.981 11.761 22.208 1.00 51.72 92 LYS A N 1
ATOM 762 C CA . LYS A 1 92 ? -2.652 12.759 23.054 1.00 51.72 92 LYS A CA 1
ATOM 763 C C . LYS A 1 92 ? -4.002 12.250 23.551 1.00 51.72 92 LYS A C 1
ATOM 765 O O . LYS A 1 92 ? -4.281 12.370 24.737 1.00 51.72 92 LYS A O 1
ATOM 770 N N . LYS A 1 93 ? -4.794 11.609 22.687 1.00 54.31 93 LYS A N 1
ATOM 771 C CA . LYS A 1 93 ? -6.074 10.991 23.056 1.00 54.31 93 LYS A CA 1
ATOM 772 C C . LYS A 1 93 ? -5.885 9.877 24.086 1.00 54.31 93 LYS A C 1
ATOM 774 O O . LYS A 1 93 ? -6.642 9.815 25.046 1.00 54.31 93 LYS A O 1
ATOM 779 N N . LEU A 1 94 ? -4.859 9.037 23.929 1.00 53.88 94 LEU A N 1
ATOM 780 C CA . LEU A 1 94 ? -4.501 8.018 24.922 1.00 53.88 94 LEU A CA 1
ATOM 781 C C . LEU A 1 94 ? -4.054 8.651 26.247 1.00 53.88 94 LEU A C 1
ATOM 783 O O . LEU A 1 94 ? -4.478 8.197 27.306 1.00 53.88 94 LEU A O 1
ATOM 787 N N . ALA A 1 95 ? -3.258 9.724 26.206 1.00 54.19 95 ALA A N 1
ATOM 788 C CA . ALA A 1 95 ? -2.842 10.452 27.405 1.00 54.19 95 ALA A CA 1
ATOM 789 C C . ALA A 1 95 ? -4.024 11.139 28.119 1.00 54.19 95 ALA A C 1
ATOM 791 O O . ALA A 1 95 ? -4.107 11.100 29.345 1.00 54.19 95 ALA A O 1
ATOM 792 N N . GLU A 1 96 ? -4.968 11.718 27.374 1.00 55.19 96 GLU A N 1
ATOM 793 C CA . GLU A 1 96 ? -6.212 12.287 27.906 1.00 55.19 96 GLU A CA 1
ATOM 794 C C . GLU A 1 96 ? -7.122 11.207 28.497 1.00 55.19 96 GLU A C 1
ATOM 796 O O . GLU A 1 96 ? -7.621 11.379 29.608 1.00 55.19 96 GLU A O 1
ATOM 801 N N . GLN A 1 97 ? -7.283 10.068 27.816 1.00 55.62 97 GLN A N 1
ATOM 802 C CA . GLN A 1 97 ? -8.030 8.920 28.339 1.00 55.62 97 GLN A CA 1
ATOM 803 C C . GLN A 1 97 ? -7.387 8.367 29.615 1.00 55.62 97 GLN A C 1
ATOM 805 O O . GLN A 1 97 ? -8.089 8.065 30.577 1.00 55.62 97 GLN A O 1
ATOM 810 N N . GLN A 1 98 ? -6.057 8.291 29.671 1.00 52.22 98 GLN A N 1
ATOM 811 C CA . GLN A 1 98 ? -5.335 7.854 30.863 1.00 52.22 98 GLN A CA 1
ATOM 812 C C . GLN A 1 98 ? -5.429 8.874 32.007 1.00 52.22 98 GLN A C 1
ATOM 814 O O . GLN A 1 98 ? -5.559 8.485 33.166 1.00 52.22 98 GLN A O 1
ATOM 819 N N . SER A 1 99 ? -5.437 10.172 31.696 1.00 64.12 99 SER A N 1
ATOM 820 C CA . SER A 1 99 ? -5.687 11.245 32.667 1.00 64.12 99 SER A CA 1
ATOM 821 C C . SER A 1 99 ? -7.108 11.176 33.242 1.00 64.12 99 SER A C 1
ATOM 823 O O . SER A 1 99 ? -7.286 11.221 34.460 1.00 64.12 99 SER A O 1
ATOM 825 N N . GLN A 1 100 ? -8.120 10.972 32.391 1.00 65.44 100 GLN A N 1
ATOM 826 C CA . GLN A 1 100 ? -9.508 10.778 32.820 1.00 65.44 100 GLN A CA 1
ATOM 827 C C . GLN A 1 100 ? -9.677 9.516 33.672 1.00 65.44 100 GLN A C 1
ATOM 829 O O . GLN A 1 100 ? -10.313 9.586 34.721 1.00 65.44 100 GLN A O 1
ATOM 834 N N . LEU A 1 101 ? -9.071 8.391 33.276 1.00 62.75 101 LEU A N 1
ATOM 835 C CA . LEU A 1 101 ? -9.084 7.156 34.067 1.00 62.75 101 LEU A CA 1
ATOM 836 C C . LEU A 1 101 ? -8.420 7.350 35.434 1.00 62.75 101 LEU A C 1
ATOM 838 O O . LEU A 1 101 ? -8.959 6.895 36.439 1.00 62.75 101 LEU A O 1
ATOM 842 N N . ASN A 1 102 ? -7.297 8.070 35.501 1.00 69.75 102 ASN A N 1
ATOM 843 C CA . ASN A 1 102 ? -6.645 8.394 36.771 1.00 69.75 102 ASN A CA 1
ATOM 844 C C . ASN A 1 102 ? -7.521 9.296 37.654 1.00 69.75 102 ASN A C 1
ATOM 846 O O . ASN A 1 102 ? -7.593 9.077 38.863 1.00 69.75 102 ASN A O 1
ATOM 850 N N . SER A 1 103 ? -8.218 10.276 37.068 1.00 71.00 103 SER A N 1
ATOM 851 C CA . SER A 1 103 ? -9.186 11.105 37.797 1.00 71.00 103 SER A CA 1
ATOM 852 C C . SER A 1 103 ? -10.340 10.261 38.340 1.00 71.00 103 SER A C 1
ATOM 854 O O . SER A 1 103 ? -10.653 10.350 39.523 1.00 71.00 103 SER A O 1
ATOM 856 N N . GLN A 1 104 ? -10.918 9.384 37.512 1.00 59.41 104 GLN A N 1
ATOM 857 C CA . GLN A 1 104 ? -12.001 8.481 37.914 1.00 59.41 104 GLN A CA 1
ATOM 858 C C . GLN A 1 104 ? -11.565 7.511 39.016 1.00 59.41 104 GLN A C 1
ATOM 860 O O . GLN A 1 104 ? -12.308 7.293 39.968 1.00 59.41 104 GLN A O 1
ATOM 865 N N . GLN A 1 105 ? -10.350 6.962 38.941 1.00 52.97 105 GLN A N 1
ATOM 866 C CA . GLN A 1 105 ? -9.788 6.137 40.013 1.00 52.97 105 GLN A CA 1
ATOM 867 C C . GLN A 1 105 ? -9.578 6.940 41.305 1.00 52.97 105 GLN A C 1
ATOM 869 O O . GLN A 1 105 ? -9.821 6.420 42.393 1.00 52.97 105 GLN A O 1
ATOM 874 N N . GLY A 1 106 ? -9.165 8.207 41.200 1.00 77.88 106 GLY A N 1
ATOM 875 C CA . GLY A 1 1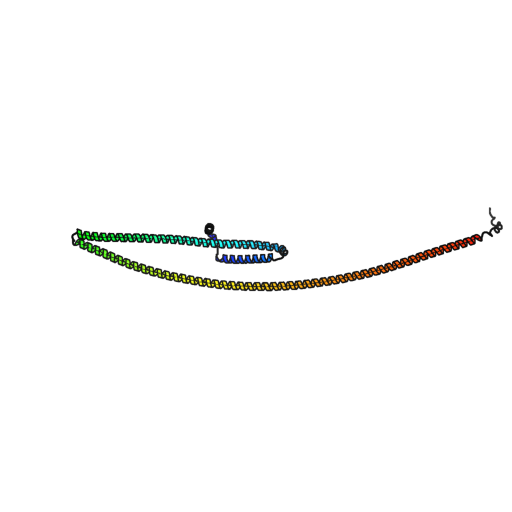06 ? -9.058 9.118 42.339 1.00 77.88 106 GLY A CA 1
ATOM 876 C C . GLY A 1 106 ? -10.407 9.400 43.004 1.00 77.88 106 GLY A C 1
ATOM 877 O O . GLY A 1 106 ? -10.507 9.353 44.230 1.00 77.88 106 GLY A O 1
ATOM 878 N N . ASP A 1 107 ? -11.450 9.635 42.210 1.00 72.75 107 ASP A N 1
ATOM 879 C CA . ASP A 1 107 ? -12.807 9.873 42.710 1.00 72.75 107 ASP A CA 1
ATOM 880 C C . ASP A 1 107 ? -13.419 8.606 43.324 1.00 72.75 107 ASP A C 1
ATOM 882 O O . ASP A 1 107 ? -13.994 8.672 44.412 1.00 72.75 107 ASP A O 1
ATOM 886 N N . LEU A 1 108 ? -13.210 7.438 42.704 1.00 52.41 108 LEU A N 1
ATOM 887 C CA . LEU A 1 108 ? -13.604 6.140 43.266 1.00 52.41 108 LEU A CA 1
ATOM 888 C C . LEU A 1 108 ? -12.901 5.856 44.596 1.00 52.41 108 LEU A C 1
ATOM 890 O O . LEU A 1 108 ? -13.532 5.369 45.532 1.00 52.41 108 LEU A O 1
ATOM 894 N N . LYS A 1 109 ? -11.613 6.198 44.714 1.00 71.88 109 LYS A N 1
ATOM 895 C CA . LYS A 1 109 ? -10.871 6.063 45.972 1.00 71.88 109 LYS A CA 1
ATOM 896 C C . LYS A 1 109 ? -11.444 6.974 47.059 1.00 71.88 109 LYS A C 1
ATOM 898 O O . LYS A 1 109 ? -11.694 6.497 48.158 1.00 71.88 109 LYS A O 1
ATOM 903 N N . LYS A 1 110 ? -11.727 8.245 46.749 1.00 78.12 110 LYS A N 1
ATOM 904 C CA . LYS A 1 110 ? -12.375 9.168 47.700 1.00 78.12 110 LYS A CA 1
ATOM 905 C C . 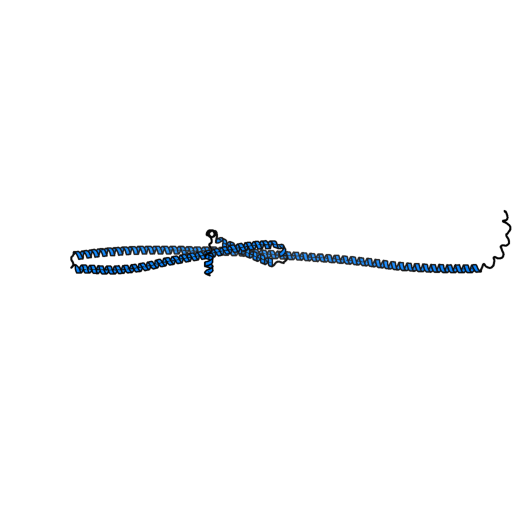LYS A 1 110 ? -13.749 8.668 48.147 1.00 78.12 110 LYS A C 1
ATOM 907 O O . LYS A 1 110 ? -14.081 8.786 49.322 1.00 78.12 110 LYS A O 1
ATOM 912 N N . GLN A 1 111 ? -14.540 8.105 47.233 1.00 56.59 111 GLN A N 1
ATOM 913 C CA . GLN A 1 111 ? -15.830 7.503 47.577 1.00 56.59 111 GLN A CA 1
ATOM 914 C C . GLN A 1 111 ? -15.662 6.270 48.473 1.00 56.59 111 GLN A C 1
ATOM 916 O O . GLN A 1 111 ? -16.385 6.144 49.457 1.00 56.59 111 GLN A O 1
ATOM 921 N N . ALA A 1 112 ? -14.697 5.394 48.183 1.00 49.91 112 ALA A N 1
ATOM 922 C CA . ALA A 1 112 ? -14.401 4.228 49.015 1.00 49.91 112 ALA A CA 1
ATOM 923 C C . ALA A 1 112 ? -13.931 4.623 50.427 1.00 49.91 112 ALA A C 1
ATOM 925 O O . ALA A 1 112 ? -14.412 4.058 51.410 1.00 49.91 112 ALA A O 1
ATOM 926 N N . ASP A 1 113 ? -13.059 5.630 50.534 1.00 71.94 113 ASP A N 1
ATOM 927 C CA . ASP A 1 113 ? -12.589 6.167 51.815 1.00 71.94 113 ASP A CA 1
ATOM 928 C C . ASP A 1 113 ? -13.754 6.798 52.609 1.00 71.94 113 ASP A C 1
ATOM 930 O O . ASP A 1 113 ? -13.907 6.529 53.801 1.00 71.94 113 ASP A O 1
ATOM 934 N N . GLY A 1 114 ? -14.644 7.547 51.942 1.00 68.12 114 GLY A N 1
ATOM 935 C CA . GLY A 1 114 ? -15.852 8.103 52.562 1.00 68.12 114 GLY A CA 1
ATOM 936 C C . GLY A 1 114 ? -16.843 7.034 53.044 1.00 68.12 114 GLY A C 1
ATOM 937 O O . GLY A 1 114 ? -17.439 7.172 54.111 1.00 68.12 114 GLY A O 1
ATOM 938 N N . ILE A 1 115 ? -16.991 5.924 52.311 1.00 58.81 115 ILE A N 1
ATOM 939 C CA . ILE A 1 115 ? -17.803 4.774 52.750 1.00 58.81 115 ILE A CA 1
ATOM 940 C C . ILE A 1 115 ? -17.198 4.132 54.007 1.00 58.81 115 ILE A C 1
ATOM 942 O O . ILE A 1 115 ? -17.937 3.798 54.935 1.00 58.81 115 ILE A O 1
ATOM 946 N N . ALA A 1 116 ? -15.873 3.984 54.068 1.00 52.12 116 ALA A N 1
ATOM 947 C CA . ALA A 1 116 ? -15.191 3.435 55.238 1.00 52.12 116 ALA A CA 1
ATOM 948 C C . ALA A 1 116 ? -15.346 4.339 56.476 1.00 52.12 116 ALA A C 1
ATOM 950 O O . ALA A 1 116 ? -15.618 3.847 57.574 1.00 52.12 116 ALA A O 1
ATOM 951 N N . GLU A 1 117 ? -15.248 5.658 56.297 1.00 71.00 117 GLU A N 1
ATOM 952 C CA . GLU A 1 117 ? -15.485 6.643 57.358 1.00 71.00 117 GLU A CA 1
ATOM 953 C C . GLU A 1 117 ? -16.937 6.597 57.868 1.00 71.00 117 GLU A C 1
ATOM 955 O O . GLU A 1 117 ? -17.186 6.578 59.081 1.00 71.00 117 GLU A O 1
ATOM 960 N N . HIS A 1 118 ? -17.908 6.495 56.956 1.00 59.25 118 HIS A N 1
ATOM 961 C CA . HIS A 1 118 ? -19.314 6.337 57.320 1.00 59.25 118 HIS A CA 1
ATOM 962 C C . HIS A 1 118 ? -19.586 5.026 58.061 1.00 59.25 118 HIS A C 1
ATOM 964 O O . HIS A 1 118 ? -20.317 5.044 59.051 1.00 59.25 118 HIS A O 1
ATOM 970 N N . ALA A 1 119 ? -18.972 3.912 57.653 1.00 49.53 119 ALA A N 1
ATOM 971 C CA . ALA A 1 119 ? -19.088 2.639 58.361 1.00 49.53 119 ALA A CA 1
ATOM 972 C C . ALA A 1 119 ? -18.532 2.726 59.796 1.00 49.53 119 ALA A C 1
ATOM 974 O O . ALA A 1 119 ? -19.178 2.261 60.736 1.00 49.53 119 ALA A O 1
ATOM 975 N N . GLY A 1 120 ? -17.388 3.394 59.984 1.00 66.19 120 GLY A N 1
ATOM 976 C CA . GLY A 1 120 ? -16.818 3.645 61.312 1.00 66.19 120 GLY A CA 1
ATOM 977 C C . GLY A 1 120 ? -17.717 4.521 62.192 1.00 66.19 120 GLY A C 1
ATOM 978 O O . GLY A 1 120 ? -17.949 4.206 63.360 1.00 66.19 120 GLY A O 1
ATOM 979 N N . THR A 1 121 ? -18.295 5.580 61.619 1.00 73.12 121 THR A N 1
ATOM 980 C CA . THR A 1 121 ? -19.249 6.456 62.321 1.00 73.12 121 THR A CA 1
ATOM 981 C C . THR A 1 121 ? -20.519 5.700 62.716 1.00 73.12 121 THR A C 1
ATOM 983 O O . THR A 1 121 ? -21.017 5.858 63.831 1.00 73.12 121 THR A O 1
ATOM 986 N N . LEU A 1 122 ? -21.027 4.836 61.832 1.00 59.06 122 LEU A N 1
ATOM 987 C CA . LEU A 1 122 ? -22.200 4.003 62.096 1.00 59.06 122 LEU A CA 1
ATOM 988 C C . LEU A 1 122 ? -21.940 3.034 63.258 1.00 59.06 122 LEU A C 1
ATOM 990 O O . LEU A 1 122 ? -22.782 2.868 64.139 1.00 59.06 122 LEU A O 1
ATOM 994 N N . GLN A 1 123 ? -20.749 2.437 63.304 1.00 61.62 123 GLN A N 1
ATOM 995 C CA . GLN A 1 123 ? -20.350 1.553 64.395 1.00 61.62 123 GLN A CA 1
ATOM 996 C C . GLN A 1 123 ? -20.266 2.297 65.736 1.00 61.62 123 GLN A C 1
ATOM 998 O O . GLN A 1 123 ? -20.781 1.805 66.740 1.00 61.62 123 GLN A O 1
ATOM 1003 N N . GLN A 1 124 ? -19.717 3.515 65.753 1.00 73.06 124 GLN A N 1
ATOM 1004 C CA . GLN A 1 124 ? -19.732 4.363 66.951 1.00 73.06 124 GLN A CA 1
ATOM 1005 C C . GLN A 1 124 ? -21.159 4.723 67.386 1.00 73.06 124 GLN A C 1
ATOM 1007 O O . GLN A 1 124 ? -21.464 4.697 68.578 1.00 73.06 124 GLN A O 1
ATOM 1012 N N . GLN A 1 125 ? -22.056 5.020 66.442 1.00 67.69 125 GLN A N 1
ATOM 1013 C CA . GLN A 1 125 ? -23.467 5.265 66.751 1.00 67.69 125 GLN A CA 1
ATOM 1014 C C . GLN A 1 125 ? -24.140 4.029 67.360 1.00 67.69 125 GLN A C 1
ATOM 1016 O O . GLN A 1 125 ? -24.892 4.170 68.324 1.00 67.69 125 GLN A O 1
ATOM 1021 N N . HIS A 1 126 ? -23.834 2.825 66.867 1.00 54.31 126 HIS A N 1
ATOM 1022 C CA . HIS A 1 126 ? -24.314 1.576 67.461 1.00 54.31 126 HIS A CA 1
ATOM 1023 C C . HIS A 1 126 ? -23.807 1.369 68.895 1.00 54.31 126 HIS A C 1
ATOM 1025 O O . HIS A 1 126 ? -24.589 0.973 69.759 1.00 54.31 126 HIS A O 1
ATOM 1031 N N . GLU A 1 127 ? -22.544 1.690 69.185 1.00 75.19 127 GLU A N 1
ATOM 1032 C CA . GLU A 1 127 ? -22.006 1.630 70.551 1.00 75.19 127 GLU A CA 1
ATOM 1033 C C . GLU A 1 127 ? -22.652 2.660 71.486 1.00 75.19 127 GLU A C 1
ATOM 1035 O O . GLU A 1 127 ? -22.957 2.353 72.642 1.00 75.19 127 GLU A O 1
ATOM 1040 N N . VAL A 1 128 ? -22.884 3.884 71.002 1.00 80.38 128 VAL A N 1
ATOM 1041 C CA . VAL A 1 128 ? -23.577 4.929 71.769 1.00 80.38 128 VAL A CA 1
ATOM 1042 C C . VAL A 1 128 ? -25.018 4.517 72.053 1.00 80.38 128 VAL A C 1
ATOM 1044 O O . VAL A 1 128 ? -25.461 4.648 73.192 1.00 80.38 128 VAL A O 1
ATOM 1047 N N . LEU A 1 129 ? -25.728 3.971 71.064 1.00 68.50 129 LEU A N 1
ATOM 1048 C CA . LEU A 1 129 ? -27.085 3.448 71.235 1.00 68.50 129 LEU A CA 1
ATOM 1049 C C . LEU A 1 129 ? -27.127 2.289 72.236 1.00 68.50 129 LEU A C 1
ATOM 1051 O O . LEU A 1 129 ? -28.013 2.263 73.087 1.00 68.50 129 LEU A O 1
ATOM 1055 N N . ALA A 1 130 ? -26.155 1.374 72.194 1.00 70.38 130 ALA A N 1
ATOM 1056 C CA . ALA A 1 130 ? -26.054 0.286 73.164 1.00 70.38 130 ALA A CA 1
ATOM 1057 C C . ALA A 1 130 ? -25.870 0.821 74.595 1.00 70.38 130 ALA A C 1
ATOM 1059 O O . ALA A 1 130 ? -26.618 0.443 75.495 1.00 70.38 130 ALA A O 1
ATOM 1060 N N . LYS A 1 131 ? -24.956 1.783 74.791 1.00 79.38 131 LYS A N 1
ATOM 1061 C CA . LYS A 1 131 ? -24.744 2.447 76.091 1.00 79.38 131 LYS A CA 1
ATOM 1062 C C . LYS A 1 131 ? -25.966 3.238 76.556 1.00 79.38 131 LYS A C 1
ATOM 1064 O O . LYS A 1 131 ? -26.272 3.261 77.744 1.00 79.38 131 LYS A O 1
ATOM 1069 N N . GLN A 1 132 ? -26.664 3.909 75.641 1.00 69.75 132 GLN A N 1
ATOM 1070 C CA . GLN A 1 132 ? -27.905 4.620 75.952 1.00 69.75 132 GLN A CA 1
ATOM 1071 C C . GLN A 1 132 ? -29.019 3.651 76.354 1.00 69.75 132 GLN A C 1
ATOM 1073 O O . GLN A 1 132 ? -29.738 3.942 77.305 1.00 69.75 132 GLN A O 1
ATOM 1078 N N . SER A 1 133 ? -29.127 2.500 75.688 1.00 66.31 133 SER A N 1
ATOM 1079 C CA . SER A 1 133 ? -30.081 1.442 76.031 1.00 66.31 133 SER A CA 1
ATOM 1080 C C . SER A 1 133 ? -29.801 0.863 77.418 1.00 66.31 133 SER A C 1
ATOM 1082 O O . SER A 1 133 ? -30.719 0.742 78.221 1.00 66.31 133 SER A O 1
ATOM 1084 N N . GLU A 1 134 ? -28.537 0.576 77.730 1.00 77.12 134 GLU A N 1
ATOM 1085 C CA . GLU A 1 134 ? -28.120 0.074 79.045 1.00 77.12 134 GLU A CA 1
ATOM 1086 C C . GLU A 1 134 ? -28.373 1.112 80.152 1.00 77.12 134 GLU A C 1
ATOM 1088 O O . GLU A 1 134 ? -28.884 0.796 81.227 1.00 77.12 134 GLU A O 1
ATOM 1093 N N . LYS A 1 135 ? -28.101 2.394 79.871 1.00 76.25 135 LYS A N 1
ATOM 1094 C CA . LYS A 1 135 ? -28.378 3.492 80.803 1.00 76.25 135 LYS A CA 1
ATOM 1095 C C . LYS A 1 135 ? -29.876 3.721 81.009 1.00 76.25 135 LYS A C 1
ATOM 1097 O O . LYS A 1 135 ? -30.284 4.010 82.130 1.00 76.25 135 LYS A O 1
ATOM 1102 N N . LEU A 1 136 ? -30.687 3.593 79.958 1.00 72.00 136 LEU A N 1
ATOM 1103 C CA . LEU A 1 136 ? -32.148 3.627 80.049 1.00 72.00 136 LEU A CA 1
ATOM 1104 C C . LEU A 1 136 ? -32.663 2.470 80.903 1.00 72.00 136 LEU A C 1
ATOM 1106 O O . LEU A 1 136 ? -33.480 2.699 81.786 1.00 72.00 136 LEU A O 1
ATOM 1110 N N . GLU A 1 137 ? -32.149 1.258 80.702 1.00 70.31 137 GLU A N 1
ATOM 1111 C CA . GLU A 1 137 ? -32.516 0.089 81.502 1.00 70.31 137 GLU A CA 1
ATOM 1112 C C . GLU A 1 137 ? -32.152 0.279 82.984 1.00 70.31 137 GLU A C 1
ATOM 1114 O O . GLU A 1 137 ? -32.982 0.032 83.859 1.00 70.31 137 GLU A O 1
ATOM 1119 N N . SER A 1 138 ? -30.963 0.820 83.272 1.00 77.19 138 SER A N 1
ATOM 1120 C CA . SER A 1 138 ? -30.543 1.177 84.633 1.00 77.19 138 SER A CA 1
ATOM 1121 C C . SER A 1 138 ? -31.422 2.265 85.254 1.00 77.19 138 SER A C 1
ATOM 1123 O O . SER A 1 138 ? -31.826 2.120 86.401 1.00 77.19 138 SER A O 1
ATOM 1125 N N . LEU A 1 139 ? -31.748 3.333 84.517 1.00 72.00 139 LEU A N 1
ATOM 1126 C CA . LEU A 1 139 ? -32.631 4.412 84.981 1.00 72.00 139 LEU A CA 1
ATOM 1127 C C . LEU A 1 139 ? -34.044 3.907 85.258 1.00 72.00 139 LEU A C 1
ATOM 1129 O O . LEU A 1 139 ? -34.658 4.315 86.235 1.00 72.00 139 LEU A O 1
ATOM 1133 N N . VAL A 1 140 ? -34.557 3.015 84.412 1.00 67.88 140 VAL A N 1
ATOM 1134 C CA . VAL A 1 140 ? -35.849 2.355 84.610 1.00 67.88 140 VAL A CA 1
ATOM 1135 C C . VAL A 1 140 ? -35.819 1.514 85.887 1.00 67.88 140 VAL A C 1
ATOM 1137 O O . VAL A 1 140 ? -36.747 1.591 86.688 1.00 67.88 140 VAL A O 1
ATOM 1140 N N . LYS A 1 141 ? -34.740 0.759 86.112 1.00 68.00 141 LYS A N 1
ATOM 1141 C CA . LYS A 1 141 ? -34.564 -0.095 87.292 1.00 68.00 141 LYS A CA 1
ATOM 1142 C C . LYS A 1 141 ? -34.393 0.716 88.581 1.00 68.00 141 LYS A C 1
ATOM 1144 O O . LYS A 1 141 ? -35.109 0.469 89.542 1.00 68.00 141 LYS A O 1
ATOM 1149 N N . GLU A 1 142 ? -33.554 1.751 88.568 1.00 69.62 142 GLU A N 1
ATOM 1150 C CA . GLU A 1 142 ? -33.413 2.702 89.678 1.00 69.62 142 GLU A CA 1
ATOM 1151 C C . GLU A 1 142 ? -34.710 3.468 89.940 1.00 69.62 142 GLU A C 1
ATOM 1153 O O . GLU A 1 142 ? -35.062 3.677 91.093 1.00 69.62 142 GLU A O 1
ATOM 1158 N N . TYR A 1 143 ? -35.459 3.858 88.904 1.00 62.69 143 TYR A N 1
ATOM 1159 C CA . TYR A 1 143 ? -36.774 4.482 89.061 1.00 62.69 143 TYR A CA 1
ATOM 1160 C C . TYR A 1 143 ? -37.782 3.525 89.714 1.00 62.69 143 TYR A C 1
ATOM 1162 O O . TYR A 1 143 ? -38.586 3.954 90.542 1.00 62.69 143 TYR A O 1
ATOM 1170 N N . PHE A 1 144 ? -37.731 2.231 89.384 1.00 61.44 144 PHE A N 1
ATOM 1171 C CA . PHE A 1 144 ? -38.533 1.203 90.047 1.00 61.44 144 PHE A CA 1
ATOM 1172 C C . PHE A 1 144 ? -38.114 0.981 91.513 1.00 61.44 144 PHE A C 1
ATOM 1174 O O . PHE A 1 144 ? -38.992 0.842 92.368 1.00 61.44 144 PHE A O 1
ATOM 1181 N N . ASP A 1 145 ? -36.812 1.024 91.814 1.00 64.50 145 ASP A N 1
ATOM 1182 C CA . ASP A 1 145 ? -36.254 0.810 93.157 1.00 64.50 145 ASP A CA 1
ATOM 1183 C C . ASP A 1 145 ? -36.431 2.032 94.088 1.00 64.50 145 ASP A C 1
ATOM 1185 O O . ASP A 1 145 ? -36.812 1.875 95.249 1.00 64.50 145 ASP A O 1
ATOM 1189 N N . LEU A 1 146 ? -36.226 3.265 93.595 1.00 61.94 146 LEU A N 1
ATOM 1190 C CA . LEU A 1 146 ? -36.342 4.505 94.386 1.00 61.94 146 LEU A CA 1
ATOM 1191 C C . LEU A 1 146 ? -37.784 4.860 94.751 1.00 61.94 146 LEU A C 1
ATOM 1193 O O . LEU A 1 146 ? -38.009 5.587 95.720 1.00 61.94 146 LEU A O 1
ATOM 1197 N N . LYS A 1 147 ? -38.763 4.415 93.957 1.00 53.25 147 LYS A N 1
ATOM 1198 C CA . LYS A 1 147 ? -40.145 4.887 94.088 1.00 53.25 147 LYS A CA 1
ATOM 1199 C C . LYS A 1 147 ? -41.083 3.941 94.828 1.00 53.25 147 LYS A C 1
ATOM 1201 O O . LYS A 1 147 ? -42.256 4.296 94.928 1.00 53.25 147 LYS A O 1
ATOM 1206 N N . GLY A 1 148 ? -40.607 2.787 95.317 1.00 54.25 148 GLY A N 1
ATOM 1207 C CA . GLY A 1 148 ? -41.425 1.815 96.057 1.00 54.25 148 GLY A CA 1
ATOM 1208 C C . GLY A 1 148 ? -42.808 1.642 95.421 1.00 54.25 148 GLY A C 1
ATOM 1209 O O . GLY A 1 148 ? -43.792 2.078 96.003 1.00 54.25 148 GLY A O 1
ATOM 1210 N N . LEU A 1 149 ? -42.832 1.148 94.175 1.00 51.09 149 LEU A N 1
ATOM 1211 C CA . LEU A 1 149 ? -43.985 0.988 93.272 1.00 51.09 149 LEU A CA 1
ATOM 1212 C C . LEU A 1 149 ? -45.301 1.663 93.727 1.00 51.09 149 LEU A C 1
ATOM 1214 O O . LEU A 1 149 ? -46.215 1.026 94.245 1.00 51.09 149 LEU A O 1
ATOM 1218 N N . THR A 1 150 ? -45.437 2.962 93.462 1.00 64.19 150 THR A N 1
ATOM 1219 C CA . THR A 1 150 ? -46.776 3.550 93.303 1.00 64.19 150 THR A CA 1
ATOM 1220 C C . THR A 1 150 ? -47.288 3.183 91.909 1.00 64.19 150 THR A C 1
ATOM 1222 O O . THR A 1 150 ? -46.544 3.298 90.936 1.00 64.19 150 THR A O 1
ATOM 1225 N N . GLU A 1 151 ? -48.538 2.726 91.817 1.00 56.69 151 GLU A N 1
ATOM 1226 C CA . GLU A 1 151 ? -49.252 2.275 90.604 1.00 56.69 151 GLU A CA 1
ATOM 1227 C C . GLU A 1 151 ? -48.986 3.156 89.361 1.00 56.69 151 GLU A C 1
ATOM 1229 O O . GLU A 1 151 ? -48.716 2.649 88.274 1.00 56.69 151 GLU A O 1
ATOM 1234 N N . ASP A 1 152 ? -48.899 4.475 89.558 1.00 60.56 152 ASP A N 1
ATOM 1235 C CA . ASP A 1 152 ? -48.602 5.482 88.528 1.00 60.56 152 ASP A CA 1
ATOM 1236 C C . ASP A 1 152 ? -47.227 5.310 87.834 1.00 60.56 152 ASP A C 1
ATOM 1238 O O . ASP A 1 152 ? -47.077 5.578 86.642 1.00 60.56 152 ASP A O 1
ATOM 1242 N N . GLY A 1 153 ? -46.201 4.839 88.554 1.00 61.91 153 GLY A N 1
ATOM 1243 C CA . GLY A 1 153 ? -44.859 4.610 87.998 1.00 61.91 153 GLY A CA 1
ATOM 1244 C C . GLY A 1 153 ? -44.777 3.357 87.123 1.00 61.91 153 GLY A C 1
ATOM 1245 O O . GLY A 1 153 ? -44.160 3.383 86.058 1.00 61.91 153 GLY A O 1
ATOM 1246 N N . ALA A 1 154 ? -45.453 2.278 87.533 1.00 66.75 154 ALA A N 1
ATOM 1247 C CA . ALA A 1 154 ? -45.566 1.059 86.731 1.00 66.75 154 ALA A CA 1
ATOM 1248 C C . ALA A 1 154 ? -46.381 1.308 85.453 1.00 66.75 154 ALA A C 1
ATOM 1250 O O . ALA A 1 154 ? -46.035 0.801 84.386 1.00 66.75 154 ALA A O 1
ATOM 1251 N N . GLN A 1 155 ? -47.412 2.151 85.538 1.00 68.81 155 GLN A N 1
ATOM 1252 C CA . GLN A 1 155 ? -48.253 2.506 84.399 1.00 68.81 155 GLN A CA 1
ATOM 1253 C C . GLN A 1 155 ? -47.488 3.301 83.330 1.00 68.81 155 GLN A C 1
ATOM 1255 O O . GLN A 1 155 ? -47.554 2.951 82.152 1.00 68.81 155 GLN A O 1
ATOM 1260 N N . LYS A 1 156 ? -46.667 4.280 83.736 1.00 73.56 156 LYS A N 1
ATOM 1261 C CA . LYS A 1 156 ? -45.782 5.027 82.821 1.00 73.56 156 LYS A CA 1
ATOM 1262 C C . LYS A 1 156 ? -44.750 4.140 82.131 1.00 73.56 156 LYS A C 1
ATOM 1264 O O . LYS A 1 156 ? -44.455 4.334 80.958 1.00 73.56 156 LYS A O 1
ATOM 1269 N N . LEU A 1 157 ? -44.219 3.135 82.824 1.00 75.38 157 LEU A N 1
ATOM 1270 C CA . LEU A 1 157 ? -43.239 2.217 82.237 1.00 75.38 157 LEU A CA 1
ATOM 1271 C C . LEU A 1 157 ? -43.874 1.228 81.261 1.00 75.38 157 LEU A C 1
ATOM 1273 O O . LEU A 1 157 ? -43.261 0.892 80.249 1.00 75.38 157 LEU A O 1
ATOM 1277 N N . ILE A 1 158 ? -45.126 0.837 81.499 1.00 75.56 158 ILE A N 1
ATOM 1278 C CA . ILE A 1 158 ? -45.925 0.089 80.523 1.00 75.56 158 ILE A CA 1
ATOM 1279 C C . ILE A 1 158 ? -46.215 0.947 79.281 1.00 75.56 158 ILE A C 1
ATOM 1281 O O . ILE A 1 158 ? -46.151 0.422 78.169 1.00 75.56 158 ILE A O 1
ATOM 1285 N N . GLU A 1 159 ? -46.511 2.241 79.436 1.00 79.69 159 GLU A N 1
ATOM 1286 C CA . GLU A 1 159 ? -46.679 3.158 78.297 1.00 79.69 159 GLU A CA 1
ATOM 1287 C C . GLU A 1 159 ? -45.388 3.324 77.493 1.00 79.69 159 GLU A C 1
ATOM 1289 O O . GLU A 1 159 ? -45.402 3.088 76.286 1.00 79.69 159 GLU A O 1
ATOM 1294 N N . ILE A 1 160 ? -44.259 3.605 78.150 1.00 81.81 160 ILE A N 1
ATOM 1295 C CA . ILE A 1 160 ? -42.956 3.727 77.478 1.00 81.81 160 ILE A CA 1
ATOM 1296 C C . ILE A 1 160 ? -42.595 2.419 76.764 1.00 81.81 160 ILE A C 1
ATOM 1298 O O . ILE A 1 160 ? -42.173 2.435 75.611 1.00 81.81 160 ILE A O 1
ATOM 1302 N N . ALA A 1 161 ? -42.809 1.261 77.397 1.00 77.06 161 ALA A N 1
ATOM 1303 C CA . ALA A 1 161 ? -42.557 -0.030 76.761 1.00 77.06 161 ALA A CA 1
ATOM 1304 C C . ALA A 1 161 ? -43.460 -0.268 75.535 1.00 77.06 161 ALA A C 1
ATOM 1306 O O . ALA A 1 161 ? -43.005 -0.846 74.544 1.00 77.06 161 ALA A O 1
ATOM 1307 N N . LYS A 1 162 ? -44.722 0.189 75.566 1.00 83.25 162 LYS A N 1
ATOM 1308 C CA . LYS A 1 162 ? -45.624 0.147 74.403 1.00 83.25 162 LYS A CA 1
ATOM 1309 C C . LYS A 1 162 ? -45.144 1.067 73.282 1.00 83.25 162 LYS A C 1
ATOM 1311 O O . LYS A 1 162 ? -45.141 0.629 72.135 1.00 83.25 162 LYS A O 1
ATOM 1316 N N . GLU A 1 163 ? -44.711 2.285 73.593 1.00 88.19 163 GLU A N 1
ATOM 1317 C CA . GLU A 1 163 ? -44.176 3.228 72.602 1.00 88.19 163 GLU A CA 1
ATOM 1318 C C . GLU A 1 163 ? -42.873 2.728 71.973 1.00 88.19 163 GLU A C 1
ATOM 1320 O O . GLU A 1 163 ? -42.725 2.753 70.749 1.00 88.19 163 GLU A O 1
ATOM 1325 N N . VAL A 1 164 ? -41.950 2.199 72.781 1.00 89.12 164 VAL A N 1
ATOM 1326 C CA . VAL A 1 164 ? -40.697 1.601 72.297 1.00 89.12 164 VAL A CA 1
ATOM 1327 C C . VAL A 1 164 ? -40.990 0.394 71.411 1.00 89.12 164 VAL A C 1
ATOM 1329 O O . VAL A 1 164 ? -40.388 0.252 70.347 1.00 89.12 164 VAL A O 1
ATOM 1332 N N . ARG A 1 165 ? -41.950 -0.457 71.797 1.00 85.12 165 ARG A N 1
ATOM 1333 C CA . ARG A 1 165 ? -42.377 -1.594 70.974 1.00 85.12 165 ARG A CA 1
ATOM 1334 C C . ARG A 1 165 ? -43.003 -1.137 69.658 1.00 85.12 165 ARG A C 1
ATOM 1336 O O . ARG A 1 165 ? -42.610 -1.643 68.615 1.00 85.12 165 ARG A O 1
ATOM 1343 N N . ALA A 1 166 ? -43.902 -0.156 69.691 1.00 89.00 166 ALA A N 1
ATOM 1344 C CA . ALA A 1 166 ? -44.521 0.399 68.489 1.00 89.00 166 ALA A CA 1
ATOM 1345 C C . ALA A 1 166 ? -43.481 1.036 67.551 1.00 89.00 166 ALA A C 1
ATOM 1347 O O . ALA A 1 166 ? -43.524 0.821 66.342 1.00 89.00 166 ALA A O 1
ATOM 1348 N N . THR A 1 167 ? -42.505 1.758 68.106 1.00 90.31 167 THR A N 1
ATOM 1349 C CA . THR A 1 167 ? -41.404 2.361 67.340 1.00 90.31 167 THR A CA 1
ATOM 1350 C C . THR A 1 167 ? -40.513 1.288 66.723 1.00 90.31 167 THR A C 1
ATOM 1352 O O . THR A 1 167 ? -40.199 1.364 65.538 1.00 90.31 167 THR A O 1
ATOM 1355 N N . LYS A 1 168 ? -40.149 0.251 67.489 1.00 86.50 168 LYS A N 1
ATOM 1356 C CA . LYS A 1 168 ? -39.385 -0.900 66.990 1.00 86.50 168 LYS A CA 1
ATOM 1357 C C . LYS A 1 168 ? -40.122 -1.607 65.854 1.00 86.50 168 LYS A C 1
ATOM 1359 O O . LYS A 1 168 ? -39.512 -1.878 64.823 1.00 86.50 168 LYS A O 1
ATOM 1364 N N . ASP A 1 169 ? -41.408 -1.897 66.032 1.00 88.81 169 ASP A N 1
ATOM 1365 C CA . ASP A 1 169 ? -42.219 -2.579 65.021 1.00 88.81 169 ASP A CA 1
ATOM 1366 C C . ASP A 1 169 ? -42.338 -1.712 63.751 1.00 88.81 169 ASP A C 1
ATOM 1368 O O . ASP A 1 169 ? -42.180 -2.220 62.639 1.00 88.81 169 ASP A O 1
ATOM 1372 N N . GLY A 1 170 ? -42.484 -0.390 63.907 1.00 91.62 170 GLY A N 1
ATOM 1373 C CA . GLY A 1 170 ? -42.450 0.571 62.802 1.00 91.62 170 GLY A CA 1
ATOM 1374 C C . GLY A 1 170 ? -41.099 0.627 62.079 1.00 91.62 170 GLY A C 1
ATOM 1375 O O . GLY A 1 170 ? -41.060 0.612 60.849 1.00 91.62 170 GLY A O 1
ATOM 1376 N N . MET A 1 171 ? -39.979 0.632 62.811 1.00 88.12 171 MET A N 1
ATOM 1377 C CA . MET A 1 171 ? -38.633 0.592 62.223 1.00 88.12 171 MET A CA 1
ATOM 1378 C C . MET A 1 171 ? -38.372 -0.724 61.483 1.00 88.12 171 MET A C 1
ATOM 1380 O O . MET A 1 171 ? -37.800 -0.702 60.396 1.00 88.12 171 MET A O 1
ATOM 1384 N N . LEU A 1 172 ? -38.817 -1.861 62.029 1.00 88.69 172 LEU A N 1
ATOM 1385 C CA . LEU A 1 172 ? -38.696 -3.164 61.370 1.00 88.69 172 LEU A CA 1
ATOM 1386 C C . LEU A 1 172 ? -39.529 -3.227 60.086 1.00 88.69 172 LEU A C 1
ATOM 1388 O O . LEU A 1 172 ? -39.041 -3.738 59.081 1.00 88.69 172 LEU A O 1
ATOM 1392 N N . GLN A 1 173 ? -40.740 -2.661 60.081 1.00 90.50 173 GLN A N 1
ATOM 1393 C CA . GLN A 1 173 ? -41.539 -2.536 58.858 1.00 90.50 173 GLN A CA 1
ATOM 1394 C C . GLN A 1 173 ? -40.865 -1.641 57.815 1.00 90.50 173 GLN A C 1
ATOM 1396 O O . GLN A 1 173 ? -40.805 -2.014 56.646 1.00 90.50 173 GLN A O 1
ATOM 1401 N N . GLN A 1 174 ? -40.317 -0.491 58.218 1.00 90.50 174 GLN A N 1
ATOM 1402 C CA . GLN A 1 174 ? -39.587 0.388 57.298 1.00 90.50 174 GLN A CA 1
ATOM 1403 C C . GLN A 1 174 ? -38.324 -0.279 56.747 1.00 90.50 174 GLN A C 1
ATOM 1405 O O . GLN A 1 174 ? -38.009 -0.111 55.570 1.00 90.50 174 GLN A O 1
ATOM 1410 N N . PHE A 1 175 ? -37.609 -1.045 57.573 1.00 90.69 175 PHE A N 1
ATOM 1411 C CA . PHE A 1 175 ? -36.443 -1.801 57.135 1.00 90.69 175 PHE A CA 1
ATOM 1412 C C . PHE A 1 175 ? -36.832 -2.895 56.138 1.00 90.69 175 PHE A C 1
ATOM 1414 O O . PHE A 1 175 ? -36.192 -3.016 55.099 1.00 90.69 175 PHE A O 1
ATOM 1421 N N . ALA A 1 176 ? -37.908 -3.640 56.411 1.00 87.12 176 ALA A N 1
ATOM 1422 C CA . ALA A 1 176 ? -38.428 -4.649 55.494 1.00 87.12 176 ALA A CA 1
ATOM 1423 C C . ALA A 1 176 ? -38.849 -4.034 54.149 1.00 87.12 176 ALA A C 1
ATOM 1425 O O . ALA A 1 176 ? -38.467 -4.551 53.102 1.00 87.12 176 ALA A O 1
ATOM 1426 N N . ALA A 1 177 ? -39.553 -2.897 54.173 1.00 91.56 177 ALA A N 1
ATOM 1427 C CA . ALA A 1 177 ? -39.940 -2.176 52.961 1.00 91.56 177 ALA A CA 1
ATOM 1428 C C . ALA A 1 177 ? -38.713 -1.708 52.161 1.00 91.56 177 ALA A C 1
ATOM 1430 O O . ALA A 1 177 ? -38.611 -1.978 50.969 1.00 91.56 177 ALA A O 1
ATOM 1431 N N . ARG A 1 178 ? -37.726 -1.090 52.826 1.00 91.88 178 ARG A N 1
ATOM 1432 C CA . ARG A 1 178 ? -36.486 -0.654 52.164 1.00 91.88 178 ARG A CA 1
ATOM 1433 C C . ARG A 1 178 ? -35.668 -1.813 51.610 1.00 91.88 178 ARG A C 1
ATOM 1435 O O . ARG A 1 178 ? -35.084 -1.662 50.545 1.00 91.88 178 ARG A O 1
ATOM 1442 N N . ALA A 1 179 ? -35.596 -2.940 52.315 1.00 89.38 179 ALA A N 1
ATOM 1443 C CA . ALA A 1 179 ? -34.904 -4.126 51.824 1.00 89.38 179 ALA A CA 1
ATOM 1444 C C . ALA A 1 179 ? -35.553 -4.632 50.529 1.00 89.38 179 ALA A C 1
ATOM 1446 O O . ALA A 1 179 ? -34.847 -4.923 49.568 1.00 89.38 179 ALA A O 1
ATOM 1447 N N . GLN A 1 180 ? -36.886 -4.640 50.481 1.00 91.56 180 GLN A N 1
ATOM 1448 C CA . GLN A 1 180 ? -37.648 -5.043 49.305 1.00 91.56 180 GLN A CA 1
ATOM 1449 C C . GLN A 1 180 ? -37.459 -4.073 48.124 1.00 91.56 180 GLN A C 1
ATOM 1451 O O . GLN A 1 180 ? -37.245 -4.519 46.997 1.00 91.56 180 GLN A O 1
ATOM 1456 N N . ASP A 1 181 ? -37.452 -2.760 48.378 1.00 93.06 181 ASP A N 1
ATOM 1457 C CA . ASP A 1 181 ? -37.158 -1.744 47.356 1.00 93.06 181 ASP A CA 1
ATOM 1458 C C . ASP A 1 181 ? -35.739 -1.898 46.790 1.00 93.06 181 ASP A C 1
ATOM 1460 O O . ASP A 1 181 ? -35.520 -1.774 45.583 1.00 93.06 181 ASP A O 1
ATOM 1464 N N . LEU A 1 182 ? -34.764 -2.188 47.656 1.00 92.44 182 LEU A N 1
ATOM 1465 C CA . LEU A 1 182 ? -33.362 -2.362 47.277 1.00 92.44 182 LEU A CA 1
ATOM 1466 C C . LEU A 1 182 ? -33.171 -3.639 46.449 1.00 92.44 182 LEU A C 1
ATOM 1468 O O . LEU A 1 182 ? -32.443 -3.627 45.458 1.00 92.44 182 LEU A O 1
ATOM 1472 N N . GLU A 1 183 ? -33.872 -4.714 46.801 1.00 91.44 183 GLU A N 1
ATOM 1473 C CA . GLU A 1 183 ? -33.877 -5.971 46.052 1.00 91.44 183 GLU A CA 1
ATOM 1474 C C . GLU A 1 183 ? -34.525 -5.802 44.664 1.00 91.44 183 GLU A C 1
ATOM 1476 O O . GLU A 1 183 ? -33.991 -6.291 43.664 1.00 91.44 183 GLU A O 1
ATOM 1481 N N . ALA A 1 184 ? -35.603 -5.014 44.570 1.00 92.06 184 ALA A N 1
ATOM 1482 C CA . ALA A 1 184 ? -36.224 -4.646 43.298 1.00 92.06 184 ALA A CA 1
ATOM 1483 C C . ALA A 1 184 ? -35.295 -3.785 42.421 1.00 92.06 184 ALA A C 1
ATOM 1485 O O . ALA A 1 184 ? -35.128 -4.070 41.234 1.00 92.06 184 ALA A O 1
ATOM 1486 N N . LEU A 1 185 ? -34.639 -2.775 43.004 1.00 93.94 185 LEU A N 1
ATOM 1487 C CA . LEU A 1 185 ? -33.642 -1.942 42.317 1.00 93.94 185 LEU A CA 1
ATOM 1488 C C . LEU A 1 185 ? -32.454 -2.766 41.817 1.00 93.94 185 LEU A C 1
ATOM 1490 O O . LEU A 1 185 ? -32.001 -2.578 40.688 1.00 93.94 185 LEU A O 1
ATOM 1494 N N . HIS A 1 186 ? -31.961 -3.690 42.640 1.00 91.44 186 HIS A N 1
ATOM 1495 C CA . HIS A 1 186 ? -30.881 -4.592 42.263 1.00 91.44 186 HIS A CA 1
ATOM 1496 C C . HIS A 1 186 ? -31.300 -5.498 41.098 1.00 91.44 186 HIS A C 1
ATOM 1498 O O . HIS A 1 186 ? -30.550 -5.650 40.135 1.00 91.44 186 HIS A O 1
ATOM 1504 N N . SER A 1 187 ? -32.514 -6.055 41.143 1.00 92.81 187 SER A N 1
ATOM 1505 C CA . SER A 1 187 ? -33.053 -6.868 40.050 1.00 92.81 187 SER A CA 1
ATOM 1506 C C . SER A 1 187 ? -33.168 -6.079 38.738 1.00 92.81 187 SER A C 1
ATOM 1508 O O . SER A 1 187 ? -32.729 -6.572 37.695 1.00 92.81 187 SER A O 1
ATOM 1510 N N . ASP A 1 188 ? -33.668 -4.838 38.782 1.00 94.31 188 ASP A N 1
ATOM 1511 C CA . ASP A 1 188 ? -33.742 -3.960 37.604 1.00 94.31 188 ASP A CA 1
ATOM 1512 C C . ASP A 1 188 ? -32.344 -3.622 37.061 1.00 94.31 188 ASP A C 1
ATOM 1514 O O . ASP A 1 188 ? -32.098 -3.722 35.858 1.00 94.31 188 ASP A O 1
ATOM 1518 N N . ALA A 1 189 ? -31.388 -3.303 37.939 1.00 90.62 189 ALA A N 1
ATOM 1519 C CA . ALA A 1 189 ? -30.011 -3.009 37.546 1.00 90.62 189 ALA A CA 1
ATOM 1520 C C . ALA A 1 189 ? -29.332 -4.206 36.858 1.00 90.62 189 ALA A C 1
ATOM 1522 O O . ALA A 1 189 ? -28.714 -4.037 35.804 1.00 90.62 189 ALA A O 1
ATOM 1523 N N . VAL A 1 190 ? -29.491 -5.416 37.405 1.00 92.81 190 VAL A N 1
ATOM 1524 C CA . VAL A 1 190 ? -28.961 -6.652 36.806 1.00 92.81 190 VAL A CA 1
ATOM 1525 C C . VAL A 1 190 ? -29.607 -6.919 35.446 1.00 92.81 190 VAL A C 1
ATOM 1527 O O . VAL A 1 190 ? -28.902 -7.240 34.489 1.00 92.81 190 VAL A O 1
ATOM 1530 N N . SER A 1 191 ? -30.924 -6.731 35.330 1.00 94.06 191 SER A N 1
ATOM 1531 C CA . SER A 1 191 ? -31.649 -6.888 34.063 1.00 94.06 191 SER A CA 1
ATOM 1532 C C . SER A 1 191 ? -31.149 -5.909 32.993 1.00 94.06 191 SER A C 1
ATOM 1534 O O . SER A 1 191 ? -30.839 -6.306 31.866 1.00 94.06 191 SER A O 1
ATOM 1536 N N . ARG A 1 192 ? -30.966 -4.632 33.356 1.00 94.94 192 ARG A N 1
ATOM 1537 C CA . ARG A 1 192 ? -30.409 -3.614 32.453 1.00 94.94 192 ARG A CA 1
ATOM 1538 C C . ARG A 1 192 ? -28.974 -3.922 32.049 1.00 94.94 192 ARG A C 1
ATOM 1540 O O . ARG A 1 192 ? -28.645 -3.779 30.875 1.00 94.94 192 ARG A O 1
ATOM 1547 N N . MET A 1 193 ? -28.134 -4.370 32.984 1.00 91.88 193 MET A N 1
ATOM 1548 C CA . MET A 1 193 ? -26.767 -4.798 32.672 1.00 91.88 193 MET A CA 1
ATOM 1549 C C . MET A 1 193 ? -26.751 -5.968 31.689 1.00 91.88 193 MET A C 1
ATOM 1551 O O . MET A 1 193 ? -25.984 -5.934 30.729 1.00 91.88 193 MET A O 1
ATOM 1555 N N . ALA A 1 194 ? -27.610 -6.971 31.884 1.00 92.25 194 ALA A N 1
ATOM 1556 C CA . ALA A 1 194 ? -27.713 -8.107 30.973 1.00 92.25 194 ALA A CA 1
ATOM 1557 C C . ALA A 1 194 ? -28.156 -7.668 29.567 1.00 92.25 194 ALA A C 1
ATOM 1559 O O . ALA A 1 194 ? -27.558 -8.085 28.575 1.00 92.25 194 ALA A O 1
ATOM 1560 N N . SER A 1 195 ? -29.147 -6.774 29.478 1.00 95.25 195 SER A N 1
ATOM 1561 C CA . SER A 1 195 ? -29.601 -6.212 28.201 1.00 95.25 195 SER A CA 1
ATOM 1562 C C . SER A 1 195 ? -28.499 -5.420 27.495 1.00 95.25 195 SER A C 1
ATOM 1564 O O . SER A 1 195 ? -28.302 -5.587 26.294 1.00 95.25 195 SER A O 1
ATOM 1566 N N . LEU A 1 196 ? -27.772 -4.573 28.229 1.00 94.44 196 LEU A N 1
ATOM 1567 C CA . LEU A 1 196 ? -26.690 -3.768 27.666 1.00 94.44 196 LEU A CA 1
ATOM 1568 C C . LEU A 1 196 ? -25.527 -4.653 27.198 1.00 94.44 196 LEU A C 1
ATOM 1570 O O . LEU A 1 196 ? -24.971 -4.417 26.130 1.00 94.44 196 LEU A O 1
ATOM 1574 N N . SER A 1 197 ? -25.192 -5.697 27.964 1.00 92.81 197 SER A N 1
ATOM 1575 C CA . SER A 1 197 ? -24.178 -6.681 27.573 1.00 92.81 197 SER A CA 1
ATOM 1576 C C . SER A 1 197 ? -24.561 -7.372 26.266 1.00 92.81 197 SER A C 1
ATOM 1578 O O . SER A 1 197 ? -23.752 -7.419 25.347 1.00 92.81 197 SER A O 1
ATOM 1580 N N . ALA A 1 198 ? -25.810 -7.833 26.144 1.00 93.81 198 ALA A N 1
ATOM 1581 C CA . ALA A 1 198 ? -26.295 -8.475 24.925 1.00 93.81 198 ALA A CA 1
ATOM 1582 C C . ALA A 1 198 ? -26.285 -7.526 23.712 1.00 93.81 198 ALA A C 1
ATOM 1584 O O . ALA A 1 198 ? -25.961 -7.943 22.599 1.00 93.81 198 ALA A O 1
ATOM 1585 N N . GLU A 1 199 ? -26.608 -6.244 23.911 1.00 95.50 199 GLU A N 1
ATOM 1586 C CA . GLU A 1 199 ? -26.522 -5.230 22.855 1.00 95.50 199 GLU A CA 1
ATOM 1587 C C . GLU A 1 199 ? -25.071 -5.004 22.408 1.00 95.50 199 GLU A C 1
ATOM 1589 O O . GLU A 1 199 ? -24.789 -4.975 21.207 1.00 95.50 199 GLU A O 1
ATOM 1594 N N . VAL A 1 200 ? -24.143 -4.870 23.361 1.00 94.44 200 VAL A N 1
ATOM 1595 C CA . VAL A 1 200 ? -22.714 -4.701 23.072 1.00 94.44 200 VAL A CA 1
ATOM 1596 C C . VAL A 1 200 ? -22.169 -5.917 22.328 1.00 94.44 200 VAL A C 1
ATOM 1598 O O . VAL A 1 200 ? -21.545 -5.735 21.283 1.00 94.44 200 VAL A O 1
ATOM 1601 N N . ASP A 1 201 ? -22.468 -7.133 22.784 1.00 93.00 201 ASP A N 1
ATOM 1602 C CA . ASP A 1 201 ? -22.056 -8.370 22.110 1.00 93.00 201 ASP A CA 1
ATOM 1603 C C . ASP A 1 201 ? -22.616 -8.439 20.682 1.00 93.00 201 ASP A C 1
ATOM 1605 O O . ASP A 1 201 ? -21.887 -8.730 19.729 1.00 93.00 201 ASP A O 1
ATOM 1609 N N . GLY A 1 202 ? -23.890 -8.077 20.498 1.00 94.69 202 GLY A N 1
ATOM 1610 C CA . GLY A 1 202 ? -24.514 -7.997 19.178 1.00 94.69 202 GLY A CA 1
ATOM 1611 C C . GLY A 1 202 ? -23.824 -6.989 18.253 1.00 94.69 202 GLY A C 1
ATOM 1612 O O . GLY A 1 202 ? -23.579 -7.284 17.079 1.00 94.69 202 GLY A O 1
ATOM 1613 N N . ARG A 1 203 ? -23.453 -5.813 18.775 1.00 95.50 203 ARG A N 1
ATOM 1614 C CA . ARG A 1 203 ? -22.713 -4.791 18.018 1.00 95.50 203 ARG A CA 1
ATOM 1615 C C . ARG A 1 203 ? -21.300 -5.245 17.669 1.00 95.50 203 ARG A C 1
ATOM 1617 O O . ARG A 1 203 ? -20.869 -4.999 16.545 1.00 95.50 203 ARG A O 1
ATOM 1624 N N . VAL A 1 204 ? -20.601 -5.917 18.585 1.00 94.25 204 VAL A N 1
ATOM 1625 C CA . VAL A 1 204 ? -19.260 -6.469 18.337 1.00 94.25 204 VAL A CA 1
ATOM 1626 C C . VAL A 1 204 ? -19.316 -7.501 17.213 1.00 94.25 204 VAL A C 1
ATOM 1628 O O . VAL A 1 204 ? -18.595 -7.356 16.230 1.00 94.25 204 VAL A O 1
ATOM 1631 N N . VAL A 1 205 ? -20.239 -8.465 17.281 1.00 96.19 205 VAL A N 1
ATOM 1632 C CA . VAL A 1 205 ? -20.427 -9.470 16.219 1.00 96.19 205 VAL A CA 1
ATOM 1633 C C . VAL A 1 205 ? -20.797 -8.815 14.881 1.00 96.19 205 VAL A C 1
ATOM 1635 O O . VAL A 1 205 ? -20.308 -9.228 13.826 1.00 96.19 205 VAL A O 1
ATOM 1638 N N . GLY A 1 206 ? -21.634 -7.774 14.905 1.00 96.69 206 GLY A N 1
ATOM 1639 C CA . GLY A 1 206 ? -21.987 -7.000 13.713 1.00 96.69 206 GLY A CA 1
ATOM 1640 C C . GLY A 1 206 ? -20.773 -6.332 13.062 1.00 96.69 206 GLY A C 1
ATOM 1641 O O . GLY A 1 206 ? -20.566 -6.477 11.856 1.00 96.69 206 GLY A O 1
ATOM 1642 N N . ILE A 1 207 ? -19.941 -5.664 13.866 1.00 95.19 207 ILE A N 1
ATOM 1643 C CA . ILE A 1 207 ? -18.705 -5.014 13.412 1.00 95.19 207 ILE A CA 1
ATOM 1644 C C . ILE A 1 207 ? -17.711 -6.052 12.880 1.00 95.19 207 ILE A C 1
ATOM 1646 O O . ILE A 1 207 ? -17.154 -5.862 11.802 1.00 95.19 207 ILE A O 1
ATOM 1650 N N . GLU A 1 208 ? -17.519 -7.177 13.572 1.00 93.19 208 GLU A N 1
ATOM 1651 C CA . GLU A 1 208 ? -16.635 -8.251 13.104 1.00 93.19 208 GLU A CA 1
ATOM 1652 C C . GLU A 1 208 ? -17.075 -8.807 11.748 1.00 93.19 208 GLU A C 1
ATOM 1654 O O . GLU A 1 208 ? -16.246 -9.034 10.863 1.00 93.19 208 GLU A O 1
ATOM 1659 N N . LYS A 1 209 ? -18.384 -9.007 11.558 1.00 94.50 209 LYS A N 1
ATOM 1660 C CA . LYS A 1 209 ? -18.936 -9.464 10.281 1.00 94.50 209 LYS A CA 1
ATOM 1661 C C . LYS A 1 209 ? -18.702 -8.437 9.174 1.00 94.50 209 LYS A C 1
ATOM 1663 O O . LYS A 1 209 ? -18.324 -8.828 8.069 1.00 94.50 209 LYS A O 1
ATOM 1668 N N . GLN A 1 210 ? -18.895 -7.153 9.470 1.00 96.44 210 GLN A N 1
ATOM 1669 C CA . GLN A 1 210 ? -18.645 -6.072 8.521 1.00 96.44 210 GLN A CA 1
ATOM 1670 C C . GLN A 1 210 ? -17.164 -6.022 8.118 1.00 96.44 210 GLN A C 1
ATOM 1672 O O . GLN A 1 210 ? -16.867 -6.104 6.927 1.00 96.44 210 GLN A O 1
ATOM 1677 N N . ILE A 1 211 ? -16.244 -6.020 9.088 1.00 95.00 211 ILE A N 1
ATOM 1678 C CA . ILE A 1 211 ? -14.793 -6.025 8.839 1.00 95.00 211 ILE A CA 1
ATOM 1679 C C . ILE A 1 211 ? -14.390 -7.226 7.978 1.00 95.00 211 ILE A C 1
ATOM 1681 O O . ILE A 1 211 ? -13.641 -7.072 7.017 1.00 95.00 211 ILE A O 1
ATOM 1685 N N . ARG A 1 212 ? -14.909 -8.426 8.271 1.00 95.19 212 ARG A N 1
ATOM 1686 C CA . ARG A 1 212 ? -14.632 -9.618 7.451 1.00 95.19 212 ARG A CA 1
ATOM 1687 C C . ARG A 1 212 ? -15.128 -9.463 6.016 1.00 95.19 212 ARG A C 1
ATOM 1689 O O . ARG A 1 212 ? -14.440 -9.900 5.099 1.00 95.19 212 ARG A O 1
ATOM 1696 N N . SER A 1 213 ? -16.301 -8.862 5.816 1.00 95.38 213 SER A N 1
ATOM 1697 C CA . SER A 1 213 ? -16.843 -8.636 4.472 1.00 95.38 213 SER A CA 1
ATOM 1698 C C . SER A 1 213 ? -16.041 -7.599 3.681 1.00 95.38 213 SER A C 1
ATOM 1700 O O . SER A 1 213 ? -15.761 -7.822 2.507 1.00 95.38 213 SER A O 1
ATOM 1702 N N . GLU A 1 214 ? -15.606 -6.519 4.333 1.00 95.19 214 GLU A N 1
ATOM 1703 C CA . GLU A 1 214 ? -14.772 -5.482 3.721 1.00 95.19 214 GLU A CA 1
ATOM 1704 C C . GLU A 1 214 ? -13.378 -6.022 3.379 1.00 95.19 214 GLU A C 1
ATOM 1706 O O . GLU A 1 214 ? -12.885 -5.786 2.279 1.00 95.19 214 GLU A O 1
ATOM 1711 N N . LEU A 1 215 ? -12.776 -6.824 4.267 1.00 94.25 215 LEU A N 1
ATOM 1712 C CA . LEU A 1 215 ? -11.506 -7.505 4.000 1.00 94.25 215 LEU A CA 1
ATOM 1713 C C . LEU A 1 215 ? -11.605 -8.464 2.811 1.00 94.25 215 LEU A C 1
ATOM 1715 O O . LEU A 1 215 ? -10.719 -8.461 1.964 1.00 94.25 215 LEU A O 1
ATOM 1719 N N . ALA A 1 216 ? -12.677 -9.256 2.719 1.00 95.25 216 ALA A N 1
ATOM 1720 C CA . ALA A 1 216 ? -12.878 -10.167 1.593 1.00 95.25 216 ALA A CA 1
ATOM 1721 C C . ALA A 1 216 ? -13.073 -9.416 0.264 1.00 95.25 216 ALA A C 1
ATOM 1723 O O . ALA A 1 216 ? -12.547 -9.834 -0.765 1.00 95.25 216 ALA A O 1
ATOM 1724 N N . ALA A 1 217 ? -13.800 -8.294 0.282 1.00 95.50 217 ALA A N 1
ATOM 1725 C CA . ALA A 1 217 ? -13.975 -7.452 -0.899 1.00 95.50 217 ALA A CA 1
ATOM 1726 C C . ALA A 1 217 ? -12.650 -6.811 -1.346 1.00 95.50 217 ALA A C 1
ATOM 1728 O O . ALA A 1 217 ? -12.337 -6.813 -2.536 1.00 95.50 217 ALA A O 1
ATOM 1729 N N . LEU A 1 218 ? -11.855 -6.314 -0.393 1.00 96.19 218 LEU A N 1
ATOM 1730 C CA . LEU A 1 218 ? -10.549 -5.718 -0.666 1.00 96.19 218 LEU A CA 1
ATOM 1731 C C . LEU A 1 218 ? -9.543 -6.748 -1.202 1.00 96.19 218 LEU A C 1
ATOM 1733 O O . LEU A 1 218 ? -8.761 -6.429 -2.100 1.00 96.19 218 LEU A O 1
ATOM 1737 N N . ASP A 1 219 ? -9.562 -7.971 -0.668 1.00 95.00 219 ASP A N 1
ATOM 1738 C CA . ASP A 1 219 ? -8.719 -9.075 -1.138 1.00 95.00 219 ASP A CA 1
ATOM 1739 C C . ASP A 1 219 ? -9.038 -9.427 -2.598 1.00 95.00 219 ASP A C 1
ATOM 1741 O O . ASP A 1 219 ? -8.143 -9.468 -3.444 1.00 95.00 219 ASP A O 1
ATOM 1745 N N . GLU A 1 220 ? -10.325 -9.557 -2.933 1.00 95.25 220 GLU A N 1
ATOM 1746 C CA . GLU A 1 220 ? -10.754 -9.838 -4.304 1.00 95.25 220 GLU A CA 1
ATOM 1747 C C . GLU A 1 220 ? -10.416 -8.687 -5.266 1.00 95.25 220 GLU A C 1
ATOM 1749 O O . GLU A 1 220 ? -9.905 -8.930 -6.362 1.00 95.25 220 GLU A O 1
ATOM 1754 N N . GLU A 1 221 ? -10.618 -7.429 -4.859 1.00 96.81 221 GLU A N 1
ATOM 1755 C CA . GLU A 1 221 ? -10.232 -6.263 -5.664 1.00 96.81 221 GLU A CA 1
ATOM 1756 C C . GLU A 1 221 ? -8.715 -6.230 -5.916 1.00 96.81 221 GLU A C 1
ATOM 1758 O O . GLU A 1 221 ? -8.259 -5.977 -7.038 1.00 96.81 221 GLU A O 1
ATOM 1763 N N . THR A 1 222 ? -7.918 -6.514 -4.885 1.00 93.50 222 THR A N 1
ATOM 1764 C CA . THR A 1 222 ? -6.454 -6.547 -4.984 1.00 93.50 222 THR A CA 1
ATOM 1765 C C . THR A 1 222 ? -6.000 -7.667 -5.914 1.00 93.50 222 THR A C 1
ATOM 1767 O O . THR A 1 222 ? -5.161 -7.436 -6.790 1.00 93.50 222 THR A O 1
ATOM 1770 N N . ARG A 1 223 ? -6.602 -8.854 -5.792 1.00 96.25 223 ARG A N 1
ATOM 1771 C CA . ARG A 1 223 ? -6.332 -10.006 -6.657 1.00 96.25 223 ARG A CA 1
ATOM 1772 C C . ARG A 1 223 ? -6.658 -9.704 -8.119 1.00 96.25 223 ARG A C 1
ATOM 1774 O O . ARG A 1 223 ? -5.862 -10.024 -9.000 1.00 96.25 223 ARG A O 1
ATOM 1781 N N . GLN A 1 224 ? -7.785 -9.045 -8.390 1.00 95.94 224 GLN A N 1
ATOM 1782 C CA . GLN A 1 224 ? -8.162 -8.646 -9.748 1.00 95.94 224 GLN A CA 1
ATOM 1783 C C . GLN A 1 224 ? -7.197 -7.617 -10.340 1.00 95.94 224 GLN A C 1
ATOM 1785 O O . GLN A 1 224 ? -6.770 -7.769 -11.486 1.00 95.94 224 GLN A O 1
ATOM 1790 N N . LYS A 1 225 ? -6.800 -6.600 -9.564 1.00 94.75 225 LYS A N 1
ATOM 1791 C CA . LYS A 1 225 ? -5.808 -5.608 -10.008 1.00 94.75 225 LYS A CA 1
ATOM 1792 C C . LYS A 1 225 ? -4.447 -6.243 -10.284 1.00 94.75 225 LYS A C 1
ATOM 1794 O O . LYS A 1 225 ? -3.803 -5.861 -11.259 1.00 94.75 225 LYS A O 1
ATOM 1799 N N . LEU A 1 226 ? -4.030 -7.214 -9.470 1.00 94.75 226 LEU A N 1
ATOM 1800 C CA . LEU A 1 226 ? -2.781 -7.944 -9.681 1.00 94.75 226 LEU A CA 1
ATOM 1801 C C . LEU A 1 226 ? -2.824 -8.743 -10.989 1.00 94.75 226 LEU A C 1
ATOM 1803 O O . LEU A 1 226 ? -1.938 -8.580 -11.821 1.00 94.75 226 LEU A O 1
ATOM 1807 N N . LEU A 1 227 ? -3.890 -9.516 -11.220 1.00 96.75 227 LEU A N 1
ATOM 1808 C CA . LEU A 1 227 ? -4.067 -10.278 -12.462 1.00 96.75 227 LEU A CA 1
ATOM 1809 C C . LEU A 1 227 ? -4.107 -9.372 -13.700 1.00 96.75 227 LEU A C 1
ATOM 1811 O O . LEU A 1 227 ? -3.488 -9.679 -14.720 1.00 96.75 227 LEU A O 1
ATOM 1815 N N . ALA A 1 228 ? -4.802 -8.234 -13.614 1.00 96.31 228 ALA A N 1
ATOM 1816 C CA . ALA A 1 228 ? -4.833 -7.252 -14.692 1.00 96.31 228 ALA A CA 1
ATOM 1817 C C . ALA A 1 228 ? -3.430 -6.688 -14.975 1.00 96.31 228 ALA A C 1
ATOM 1819 O O . ALA A 1 228 ? -3.010 -6.647 -16.132 1.00 96.31 228 ALA A O 1
ATOM 1820 N N . SER A 1 229 ? -2.678 -6.331 -13.929 1.00 94.75 229 SER A N 1
ATOM 1821 C CA . SER A 1 229 ? -1.301 -5.838 -14.051 1.00 94.75 229 SER A CA 1
ATOM 1822 C C . SER A 1 229 ? -0.353 -6.882 -14.645 1.00 94.75 229 SER A C 1
ATOM 1824 O O . SER A 1 229 ? 0.444 -6.550 -15.518 1.00 94.75 229 SER A O 1
ATOM 1826 N N . GLU A 1 230 ? -0.436 -8.140 -14.209 1.00 94.62 230 GLU A N 1
ATOM 1827 C CA . GLU A 1 230 ? 0.376 -9.234 -14.756 1.00 94.62 230 GLU A CA 1
ATOM 1828 C C . GLU A 1 230 ? 0.078 -9.461 -16.240 1.00 94.62 230 GLU A C 1
ATOM 1830 O O . GLU A 1 230 ? 0.998 -9.628 -17.043 1.00 94.62 230 GLU A O 1
ATOM 1835 N N . SER A 1 231 ? -1.200 -9.410 -16.630 1.00 95.19 231 SER A N 1
ATOM 1836 C CA . SER A 1 231 ? -1.592 -9.532 -18.036 1.00 95.19 231 SER A CA 1
ATOM 1837 C C . SER A 1 231 ? -1.080 -8.364 -18.888 1.00 95.19 231 SER A C 1
ATOM 1839 O O . SER A 1 231 ? -0.600 -8.584 -19.999 1.00 95.19 231 SER A O 1
ATOM 1841 N N . ALA A 1 232 ? -1.107 -7.137 -18.356 1.00 95.81 232 ALA A N 1
ATOM 1842 C CA . ALA A 1 232 ? -0.594 -5.954 -19.039 1.00 95.81 232 ALA A CA 1
ATOM 1843 C C . ALA A 1 232 ? 0.925 -6.041 -19.248 1.00 95.81 232 ALA A C 1
ATOM 1845 O O . ALA A 1 232 ? 1.390 -5.878 -20.374 1.00 95.81 232 ALA A O 1
ATOM 1846 N N . LEU A 1 233 ? 1.678 -6.402 -18.202 1.00 94.06 233 LEU A N 1
ATOM 1847 C CA . LEU A 1 233 ? 3.130 -6.600 -18.285 1.00 94.06 233 LEU A CA 1
ATOM 1848 C C . LEU A 1 233 ? 3.505 -7.691 -19.289 1.00 94.06 233 LEU A C 1
ATOM 1850 O O . LEU A 1 233 ? 4.466 -7.542 -20.043 1.00 94.06 233 LEU A O 1
ATOM 1854 N N . ARG A 1 234 ? 2.741 -8.788 -19.331 1.00 96.19 234 ARG A N 1
ATOM 1855 C CA . ARG A 1 234 ? 2.970 -9.859 -20.303 1.00 96.19 234 ARG A CA 1
ATOM 1856 C C . ARG A 1 234 ? 2.749 -9.379 -21.737 1.00 96.19 234 ARG A C 1
ATOM 1858 O O . ARG A 1 234 ? 3.586 -9.651 -22.594 1.00 96.19 234 ARG A O 1
ATOM 1865 N N . ASN A 1 235 ? 1.675 -8.631 -21.979 1.00 95.81 235 ASN A N 1
ATOM 1866 C CA . ASN A 1 235 ? 1.387 -8.065 -23.297 1.00 95.81 235 ASN A CA 1
ATOM 1867 C C . ASN A 1 235 ? 2.461 -7.055 -23.730 1.00 95.81 235 ASN A C 1
ATOM 1869 O O . ASN A 1 235 ? 2.892 -7.076 -24.881 1.00 95.81 235 ASN A O 1
ATOM 1873 N N . GLU A 1 236 ? 2.931 -6.199 -22.818 1.00 94.62 236 GLU A N 1
ATOM 1874 C CA . GLU A 1 236 ? 4.037 -5.275 -23.091 1.00 94.62 236 GLU A CA 1
ATOM 1875 C C . GLU A 1 236 ? 5.336 -6.019 -23.404 1.00 94.62 236 GLU A C 1
ATOM 1877 O O . GLU A 1 236 ? 6.045 -5.651 -24.342 1.00 94.62 236 GLU A O 1
ATOM 1882 N N . HIS A 1 237 ? 5.632 -7.094 -22.670 1.00 94.69 237 HIS A N 1
ATOM 1883 C CA . HIS A 1 237 ? 6.809 -7.915 -22.927 1.00 94.69 237 HIS A CA 1
ATOM 1884 C C . HIS A 1 237 ? 6.751 -8.582 -24.308 1.00 94.69 237 HIS A C 1
ATOM 1886 O O . HIS A 1 237 ? 7.722 -8.513 -25.063 1.00 94.69 237 HIS A O 1
ATOM 1892 N N . GLU A 1 238 ? 5.608 -9.167 -24.674 1.00 96.06 238 GLU A N 1
ATOM 1893 C CA . GLU A 1 238 ? 5.398 -9.773 -25.995 1.00 96.06 238 GLU A CA 1
ATOM 1894 C C . GLU A 1 238 ? 5.481 -8.725 -27.123 1.00 96.06 238 GLU A C 1
ATOM 1896 O O . GLU A 1 238 ? 6.113 -8.965 -28.160 1.00 96.06 238 GLU A O 1
ATOM 1901 N N . ALA A 1 239 ? 4.926 -7.526 -26.911 1.00 95.44 239 ALA A N 1
ATOM 1902 C CA . ALA A 1 239 ? 5.024 -6.417 -27.859 1.00 95.44 239 ALA A CA 1
ATOM 1903 C C . ALA A 1 239 ? 6.473 -5.930 -28.027 1.00 95.44 239 ALA A C 1
ATOM 1905 O O . ALA A 1 239 ? 6.943 -5.764 -29.156 1.00 95.44 239 ALA A O 1
ATOM 1906 N N . ALA A 1 240 ? 7.209 -5.759 -26.926 1.00 94.69 240 ALA A N 1
ATOM 1907 C CA . ALA A 1 240 ? 8.614 -5.366 -26.946 1.00 94.69 240 ALA A CA 1
ATOM 1908 C C . ALA A 1 240 ? 9.484 -6.424 -27.639 1.00 94.69 240 ALA A C 1
ATOM 1910 O O . ALA A 1 240 ? 10.328 -6.085 -28.470 1.00 94.69 240 ALA A O 1
ATOM 1911 N N . GLN A 1 241 ? 9.248 -7.708 -27.361 1.00 95.19 241 GLN A N 1
ATOM 1912 C CA . GLN A 1 241 ? 9.957 -8.807 -28.013 1.00 95.19 241 GLN A CA 1
ATOM 1913 C C . GLN A 1 241 ? 9.700 -8.821 -29.526 1.00 95.19 241 GLN A C 1
ATOM 1915 O O . GLN A 1 241 ? 10.636 -8.982 -30.315 1.00 95.19 241 GLN A O 1
ATOM 1920 N N . THR A 1 242 ? 8.453 -8.584 -29.938 1.00 96.12 242 THR A N 1
ATOM 1921 C CA . THR A 1 242 ? 8.079 -8.480 -31.354 1.00 96.12 242 THR A CA 1
ATOM 1922 C C . THR A 1 242 ? 8.758 -7.285 -32.024 1.00 96.12 242 THR A C 1
ATOM 1924 O O . THR A 1 242 ? 9.334 -7.434 -33.103 1.00 96.12 242 THR A O 1
ATOM 1927 N N . ALA A 1 243 ? 8.769 -6.120 -31.370 1.00 95.44 243 ALA A N 1
ATOM 1928 C CA . ALA A 1 243 ? 9.425 -4.916 -31.877 1.00 95.44 243 ALA A CA 1
ATOM 1929 C C . ALA A 1 243 ? 10.944 -5.103 -32.030 1.00 95.44 243 ALA A C 1
ATOM 1931 O O . ALA A 1 243 ? 11.518 -4.716 -33.048 1.00 95.44 243 ALA A O 1
ATOM 1932 N N . VAL A 1 244 ? 11.598 -5.755 -31.061 1.00 95.38 244 VAL A N 1
ATOM 1933 C CA . VAL A 1 244 ? 13.025 -6.103 -31.149 1.00 95.38 244 VAL A CA 1
ATOM 1934 C C . VAL A 1 244 ? 13.281 -7.057 -32.312 1.00 95.38 244 VAL A C 1
ATOM 1936 O O . VAL A 1 244 ? 14.234 -6.858 -33.066 1.00 95.38 244 VAL A O 1
ATOM 1939 N N . HIS A 1 245 ? 12.434 -8.073 -32.497 1.00 95.56 245 HIS A N 1
ATOM 1940 C CA . HIS A 1 245 ? 12.593 -9.018 -33.600 1.00 95.56 245 HIS A CA 1
ATOM 1941 C C . HIS A 1 245 ? 12.452 -8.331 -34.965 1.00 95.56 245 HIS A C 1
ATOM 1943 O O . HIS A 1 245 ? 13.273 -8.553 -35.857 1.00 95.56 245 HIS A O 1
ATOM 1949 N N . GLN A 1 246 ? 11.471 -7.435 -35.103 1.00 95.25 246 GLN A N 1
ATOM 1950 C CA . GLN A 1 246 ? 11.302 -6.612 -36.299 1.00 95.25 246 GLN A CA 1
ATOM 1951 C C . GLN A 1 246 ? 12.522 -5.716 -36.539 1.00 95.25 246 GLN A C 1
ATOM 1953 O O . GLN A 1 246 ? 13.088 -5.756 -37.629 1.00 95.25 246 GLN A O 1
ATOM 1958 N N . ALA A 1 247 ? 12.999 -4.992 -35.523 1.00 94.69 247 ALA A N 1
ATOM 1959 C CA . ALA A 1 247 ? 14.170 -4.124 -35.650 1.00 94.69 247 ALA A CA 1
ATOM 1960 C C . ALA A 1 247 ? 15.438 -4.894 -36.060 1.00 94.69 247 ALA A C 1
ATOM 1962 O O . ALA A 1 247 ? 16.184 -4.438 -36.927 1.00 94.69 247 ALA A O 1
ATOM 1963 N N . LEU A 1 248 ? 15.665 -6.084 -35.490 1.00 95.06 248 LEU A N 1
ATOM 1964 C CA . LEU A 1 248 ? 16.777 -6.954 -35.882 1.00 95.06 248 LEU A CA 1
ATOM 1965 C C . LEU A 1 248 ? 16.640 -7.450 -37.325 1.00 95.06 248 LEU A C 1
ATOM 1967 O O . LEU A 1 248 ? 17.642 -7.531 -38.037 1.00 95.06 248 LEU A O 1
ATOM 1971 N N . SER A 1 249 ? 15.422 -7.774 -37.764 1.00 95.75 249 SER A N 1
ATOM 1972 C CA . SER A 1 249 ? 15.174 -8.194 -39.145 1.00 95.75 249 SER A CA 1
ATOM 1973 C C . SER A 1 249 ? 15.463 -7.070 -40.146 1.00 95.75 249 SER A C 1
ATOM 1975 O O . SER A 1 249 ? 16.172 -7.306 -41.125 1.00 95.75 249 SER A O 1
ATOM 1977 N N . THR A 1 250 ? 15.032 -5.840 -39.848 1.00 95.19 250 THR A N 1
ATOM 1978 C CA . THR A 1 250 ? 15.313 -4.656 -40.668 1.00 95.19 250 THR A CA 1
ATOM 1979 C C . THR A 1 250 ? 16.807 -4.365 -40.712 1.00 95.19 250 THR A C 1
ATOM 1981 O O . THR A 1 250 ? 17.375 -4.250 -41.792 1.00 95.19 250 THR A O 1
ATOM 1984 N N . LEU A 1 251 ? 17.483 -4.356 -39.556 1.00 94.88 251 LEU A N 1
ATOM 1985 C CA . LEU A 1 251 ? 18.929 -4.128 -39.495 1.00 94.88 251 LEU A CA 1
ATOM 1986 C C . LEU A 1 251 ? 19.702 -5.170 -40.313 1.00 94.88 251 LEU A C 1
ATOM 1988 O O . LEU A 1 251 ? 20.680 -4.842 -40.983 1.00 94.88 251 LEU A O 1
ATOM 1992 N N . ARG A 1 252 ? 19.264 -6.433 -40.276 1.00 95.81 252 ARG A N 1
ATOM 1993 C CA . ARG A 1 252 ? 19.860 -7.499 -41.085 1.00 95.81 252 ARG A CA 1
ATOM 1994 C C . ARG A 1 252 ? 19.678 -7.239 -42.581 1.00 95.81 252 ARG A C 1
ATOM 1996 O O . ARG A 1 252 ? 20.626 -7.453 -43.334 1.00 95.81 252 ARG A O 1
ATOM 2003 N N . GLN A 1 253 ? 18.496 -6.794 -42.999 1.00 94.75 253 GLN A N 1
ATOM 2004 C CA . GLN A 1 253 ? 18.214 -6.458 -44.393 1.00 94.75 253 GLN A CA 1
ATOM 2005 C C . GLN A 1 253 ? 19.052 -5.260 -44.862 1.00 94.75 253 GLN A C 1
ATOM 2007 O O . GLN A 1 253 ? 19.668 -5.331 -45.925 1.00 94.75 253 GLN A O 1
ATOM 2012 N N . ASP A 1 254 ? 19.155 -4.212 -44.045 1.00 94.75 254 ASP A N 1
ATOM 2013 C CA . ASP A 1 254 ? 19.968 -3.028 -44.341 1.00 94.75 254 ASP A CA 1
ATOM 2014 C C . ASP A 1 254 ? 21.456 -3.379 -44.451 1.00 94.75 254 ASP A C 1
ATOM 2016 O O . ASP A 1 254 ? 22.146 -2.923 -45.365 1.00 94.75 254 ASP A O 1
ATOM 2020 N N . LEU A 1 255 ? 21.954 -4.245 -43.561 1.00 93.88 255 LEU A N 1
ATOM 2021 C CA . LEU A 1 255 ? 23.331 -4.731 -43.619 1.00 93.88 255 LEU A CA 1
ATOM 2022 C C . LEU A 1 255 ? 23.582 -5.530 -44.906 1.00 93.88 255 LEU A C 1
ATOM 2024 O O . LEU A 1 255 ? 24.603 -5.331 -45.561 1.00 93.88 255 LEU A O 1
ATOM 2028 N N . GLN A 1 256 ? 22.650 -6.408 -45.292 1.00 95.50 256 GLN A N 1
ATOM 2029 C CA . GLN A 1 256 ? 22.750 -7.169 -46.541 1.00 95.50 256 GLN A CA 1
ATOM 2030 C C . GLN A 1 256 ? 22.751 -6.254 -47.771 1.00 95.50 256 GLN A C 1
ATOM 2032 O O . GLN A 1 256 ? 23.576 -6.448 -48.663 1.00 95.50 256 GLN A O 1
ATOM 2037 N N . ALA A 1 257 ? 21.882 -5.241 -47.802 1.00 93.94 257 ALA A N 1
ATOM 2038 C CA . ALA A 1 257 ? 21.841 -4.259 -48.883 1.00 93.94 257 ALA A CA 1
ATOM 2039 C C . ALA A 1 257 ? 23.134 -3.429 -48.952 1.00 93.94 257 ALA A C 1
ATOM 2041 O O . ALA A 1 257 ? 23.680 -3.221 -50.032 1.00 93.94 257 ALA A O 1
ATOM 2042 N N . SER A 1 258 ? 23.667 -3.009 -47.802 1.00 94.25 258 SER A N 1
ATOM 2043 C CA . SER A 1 258 ? 24.936 -2.276 -47.721 1.00 94.25 258 SER A CA 1
ATOM 2044 C C . SER A 1 258 ? 26.111 -3.102 -48.255 1.00 94.25 258 SER A C 1
ATOM 2046 O O . SER A 1 258 ? 26.886 -2.615 -49.077 1.00 94.25 258 SER A O 1
ATOM 2048 N N . VAL A 1 259 ? 26.201 -4.379 -47.863 1.00 94.94 259 VAL A N 1
ATOM 2049 C CA . VAL A 1 259 ? 27.233 -5.301 -48.366 1.00 94.94 259 VAL A CA 1
ATOM 2050 C C . VAL A 1 259 ? 27.101 -5.511 -49.877 1.00 94.94 259 VAL A C 1
ATOM 2052 O O . VAL A 1 259 ? 28.113 -5.493 -50.576 1.00 94.94 259 VAL A O 1
ATOM 2055 N N . ALA A 1 260 ? 25.880 -5.670 -50.397 1.00 94.00 260 ALA A N 1
ATOM 2056 C CA . ALA A 1 260 ? 25.647 -5.806 -51.835 1.00 94.00 260 ALA A CA 1
ATOM 2057 C C . ALA A 1 260 ? 26.091 -4.552 -52.608 1.00 94.00 260 ALA A C 1
ATOM 2059 O O . ALA A 1 260 ? 26.843 -4.666 -53.574 1.00 94.00 260 ALA A O 1
ATOM 2060 N N . ASN A 1 261 ? 25.721 -3.360 -52.128 1.00 94.12 261 ASN A N 1
ATOM 2061 C CA . ASN A 1 261 ? 26.138 -2.090 -52.726 1.00 94.12 261 ASN A CA 1
ATOM 2062 C C . ASN A 1 261 ? 27.665 -1.924 -52.712 1.00 94.12 261 ASN A C 1
ATOM 2064 O O . ASN A 1 261 ? 28.253 -1.465 -53.690 1.00 94.12 261 ASN A O 1
ATOM 2068 N N . GLN A 1 262 ? 28.323 -2.311 -51.615 1.00 93.06 262 GLN A N 1
ATOM 2069 C CA . GLN A 1 262 ? 29.779 -2.242 -51.511 1.00 93.06 262 GLN A CA 1
ATOM 2070 C C . GLN A 1 262 ? 30.461 -3.204 -52.496 1.00 93.06 262 GLN A C 1
ATOM 2072 O O . GLN A 1 262 ? 31.464 -2.836 -53.108 1.00 93.06 262 GLN A O 1
ATOM 2077 N N . LEU A 1 263 ? 29.902 -4.402 -52.693 1.00 93.69 263 LEU A N 1
ATOM 2078 C CA . LEU A 1 263 ? 30.403 -5.371 -53.668 1.00 93.69 263 LEU A CA 1
ATOM 2079 C C . LEU A 1 263 ? 30.253 -4.858 -55.109 1.00 93.69 263 LEU A C 1
ATOM 2081 O O . LEU A 1 263 ? 31.198 -4.962 -55.891 1.00 93.69 263 LEU A O 1
ATOM 2085 N N . GLU A 1 264 ? 29.103 -4.274 -55.457 1.00 93.25 264 GLU A N 1
ATOM 2086 C CA . GLU A 1 264 ? 28.898 -3.641 -56.768 1.00 93.25 264 GLU A CA 1
ATOM 2087 C C . GLU A 1 264 ? 29.889 -2.495 -56.996 1.00 93.25 264 GLU A C 1
ATOM 2089 O O . GLU A 1 264 ? 30.489 -2.381 -58.068 1.00 93.25 264 GLU A O 1
ATOM 2094 N N . GLN A 1 265 ? 30.122 -1.673 -55.971 1.00 92.50 265 GLN A N 1
ATOM 2095 C CA . GLN A 1 265 ? 31.089 -0.586 -56.043 1.00 92.50 265 GLN A CA 1
ATOM 2096 C C . GLN A 1 265 ? 32.521 -1.112 -56.241 1.00 92.50 265 GLN A C 1
ATOM 2098 O O . GLN A 1 265 ? 33.269 -0.562 -57.052 1.00 92.50 265 GLN A O 1
ATOM 2103 N N . GLU A 1 266 ? 32.904 -2.192 -55.552 1.00 91.94 266 GLU A N 1
ATOM 2104 C CA . GLU A 1 266 ? 34.206 -2.844 -55.731 1.00 91.94 266 GLU A CA 1
ATOM 2105 C C . GLU A 1 266 ? 34.373 -3.391 -57.158 1.00 91.94 266 GLU A C 1
ATOM 2107 O O . GLU A 1 266 ? 35.421 -3.193 -57.776 1.00 91.94 266 GLU A O 1
ATOM 2112 N N . GLN A 1 267 ? 33.337 -4.021 -57.720 1.00 93.56 267 GLN A N 1
ATOM 2113 C CA . GLN A 1 267 ? 33.348 -4.492 -59.109 1.00 93.56 267 GLN A CA 1
ATOM 2114 C C . GLN A 1 267 ? 33.482 -3.333 -60.103 1.00 93.56 267 GLN A C 1
ATOM 2116 O O . GLN A 1 267 ? 34.284 -3.412 -61.035 1.00 93.56 267 GLN A O 1
ATOM 2121 N N . ALA A 1 268 ? 32.766 -2.229 -59.877 1.00 93.50 268 ALA A N 1
ATOM 2122 C CA . ALA A 1 268 ? 32.879 -1.032 -60.704 1.00 93.50 268 ALA A CA 1
ATOM 2123 C C . ALA A 1 268 ? 34.288 -0.415 -60.639 1.00 93.50 268 ALA A C 1
ATOM 2125 O O . ALA A 1 268 ? 34.807 0.053 -61.655 1.00 93.50 268 ALA A O 1
ATOM 2126 N N . TYR A 1 269 ? 34.936 -0.425 -59.467 1.00 91.38 269 TYR A N 1
ATOM 2127 C CA . TYR A 1 269 ? 36.330 0.007 -59.347 1.00 91.38 269 TYR A CA 1
ATOM 2128 C C . TYR A 1 269 ? 37.290 -0.930 -60.078 1.00 91.38 269 TYR A C 1
ATOM 2130 O O . TYR A 1 269 ? 38.168 -0.431 -60.778 1.00 91.38 269 TYR A O 1
ATOM 2138 N N . LYS A 1 270 ? 37.106 -2.253 -59.986 1.00 93.94 270 LYS A N 1
ATOM 2139 C CA . LYS A 1 270 ? 37.921 -3.224 -60.736 1.00 93.94 270 LYS A CA 1
ATOM 2140 C C . LYS A 1 270 ? 37.827 -2.998 -62.244 1.00 93.94 270 LYS A C 1
ATOM 2142 O O . LYS A 1 270 ? 38.858 -2.847 -62.884 1.00 93.94 270 LYS A O 1
ATOM 2147 N N . GLN A 1 271 ? 36.620 -2.833 -62.785 1.00 93.06 271 GLN A N 1
ATOM 2148 C CA . GLN A 1 271 ? 36.430 -2.529 -64.210 1.00 93.06 271 GLN A CA 1
ATOM 2149 C C . GLN A 1 271 ? 37.091 -1.206 -64.628 1.00 93.06 271 GLN A C 1
ATOM 2151 O O . GLN A 1 271 ? 37.669 -1.105 -65.710 1.00 93.06 271 GLN A O 1
ATOM 2156 N N . LYS A 1 272 ? 37.031 -0.173 -63.774 1.00 92.50 272 LYS A N 1
ATOM 2157 C CA . LYS A 1 272 ? 37.737 1.093 -64.032 1.00 92.50 272 LYS A CA 1
ATOM 2158 C C . LYS A 1 272 ? 39.251 0.910 -64.044 1.00 92.50 272 LYS A C 1
ATOM 2160 O O . LYS A 1 272 ? 39.901 1.497 -64.903 1.00 92.50 272 LYS A O 1
ATOM 2165 N N . ILE A 1 273 ? 39.798 0.127 -63.113 1.00 91.81 273 ILE A N 1
ATOM 2166 C CA . ILE A 1 273 ? 41.230 -0.189 -63.067 1.00 91.81 273 ILE A CA 1
ATOM 2167 C C . ILE A 1 273 ? 41.636 -0.929 -64.347 1.00 91.81 273 ILE A C 1
ATOM 2169 O O . ILE A 1 273 ? 42.532 -0.454 -65.033 1.00 91.81 273 ILE A O 1
ATOM 2173 N N . GLU A 1 274 ? 40.910 -1.978 -64.739 1.00 92.31 274 GLU A N 1
ATOM 2174 C CA . GLU A 1 274 ? 41.166 -2.732 -65.978 1.00 92.31 274 GLU A CA 1
ATOM 2175 C C . GLU A 1 274 ? 41.113 -1.833 -67.228 1.00 92.31 274 GLU A C 1
ATOM 2177 O O . GLU A 1 274 ? 41.956 -1.931 -68.120 1.00 92.31 274 GLU A O 1
ATOM 2182 N N . SER A 1 275 ? 40.159 -0.896 -67.292 1.00 93.12 275 SER A N 1
ATOM 2183 C CA . SER A 1 275 ? 40.083 0.073 -68.392 1.00 93.12 275 SER A CA 1
ATOM 2184 C C . SER A 1 275 ? 41.271 1.039 -68.418 1.00 93.12 275 SER A C 1
ATOM 2186 O O . SER A 1 275 ? 41.697 1.439 -69.504 1.00 93.12 275 SER A O 1
ATOM 2188 N N . ILE A 1 276 ? 41.772 1.460 -67.252 1.00 91.94 276 ILE A N 1
ATOM 2189 C CA . ILE A 1 276 ? 42.954 2.326 -67.151 1.00 91.94 276 ILE A CA 1
ATOM 2190 C C . ILE A 1 276 ? 44.203 1.549 -67.570 1.00 91.94 276 ILE A C 1
ATOM 2192 O O . ILE A 1 276 ? 45.000 2.076 -68.343 1.00 91.94 276 ILE A O 1
ATOM 2196 N N . GLU A 1 277 ? 44.349 0.304 -67.114 1.00 91.81 277 GLU A N 1
ATOM 2197 C CA . GLU A 1 277 ? 45.451 -0.589 -67.485 1.00 91.81 277 GLU A CA 1
ATOM 2198 C C . GLU A 1 277 ? 45.492 -0.819 -69.002 1.00 91.81 277 GLU A C 1
ATOM 2200 O O . GLU A 1 277 ? 46.514 -0.549 -69.630 1.00 91.81 277 GLU A O 1
ATOM 2205 N N . GLY A 1 278 ? 44.362 -1.163 -69.632 1.00 91.69 278 GLY A N 1
ATOM 2206 C CA . GLY A 1 278 ? 44.296 -1.306 -71.092 1.00 91.69 278 GLY A CA 1
ATOM 2207 C C . GLY A 1 278 ? 44.592 -0.003 -71.855 1.00 91.69 278 GLY A C 1
ATOM 2208 O O . GLY A 1 278 ? 45.194 -0.017 -72.936 1.00 91.69 278 GLY A O 1
ATOM 2209 N N . GLY A 1 279 ? 44.215 1.148 -71.288 1.00 92.12 279 GLY A N 1
ATOM 2210 C CA . GLY A 1 279 ? 44.570 2.465 -71.823 1.00 92.12 279 GLY A CA 1
ATOM 2211 C C . GLY A 1 279 ? 46.074 2.752 -71.745 1.00 92.12 279 GLY A C 1
ATOM 2212 O O . GLY A 1 279 ? 46.656 3.241 -72.718 1.00 92.12 279 GLY A O 1
ATOM 2213 N N . LEU A 1 280 ? 46.707 2.404 -70.621 1.00 90.25 280 LEU A N 1
ATOM 2214 C CA . LEU A 1 280 ? 48.153 2.512 -70.421 1.00 90.25 280 LEU A CA 1
ATOM 2215 C C . LEU A 1 280 ? 48.923 1.601 -71.379 1.00 90.25 280 LEU A C 1
ATOM 2217 O O . LEU A 1 280 ? 49.866 2.075 -72.008 1.00 90.25 280 LEU A O 1
ATOM 2221 N N . ASP A 1 281 ? 48.490 0.355 -71.572 1.00 91.69 281 ASP A N 1
ATOM 2222 C CA . ASP A 1 281 ? 49.108 -0.575 -72.528 1.00 91.69 281 ASP A CA 1
ATOM 2223 C C . ASP A 1 281 ? 49.016 -0.060 -73.970 1.00 91.69 281 ASP A C 1
ATOM 2225 O O . ASP A 1 281 ? 49.978 -0.123 -74.745 1.00 91.69 281 ASP A O 1
ATOM 2229 N N . THR A 1 282 ? 47.872 0.531 -74.328 1.00 91.31 282 THR A N 1
ATOM 2230 C CA . THR A 1 282 ? 47.687 1.174 -75.636 1.00 91.31 282 THR A CA 1
ATOM 2231 C C . THR A 1 282 ? 48.635 2.363 -75.803 1.00 91.31 282 THR A C 1
ATOM 2233 O O . THR A 1 282 ? 49.245 2.537 -76.861 1.00 91.31 282 THR A O 1
ATOM 2236 N N . GLN A 1 283 ? 48.784 3.193 -74.767 1.00 90.88 283 GLN A N 1
ATOM 2237 C CA . GLN A 1 283 ? 49.700 4.332 -74.790 1.00 90.88 283 GLN A CA 1
ATOM 2238 C C . GLN A 1 283 ? 51.166 3.883 -74.847 1.00 90.88 283 GLN A C 1
ATOM 2240 O O . GLN A 1 283 ? 51.939 4.456 -75.615 1.00 90.88 283 GLN A O 1
ATOM 2245 N N . ALA A 1 284 ? 51.541 2.846 -74.097 1.00 90.38 284 ALA A N 1
ATOM 2246 C CA . ALA A 1 284 ? 52.873 2.253 -74.125 1.00 90.38 284 ALA A CA 1
ATOM 2247 C C . ALA A 1 284 ? 53.207 1.695 -75.516 1.00 90.38 284 ALA A C 1
ATOM 2249 O O . ALA A 1 284 ? 54.294 1.951 -76.032 1.00 90.38 284 ALA A O 1
ATOM 2250 N N . SER A 1 285 ? 52.247 1.026 -76.165 1.00 90.50 285 SER A N 1
ATOM 2251 C CA . SER A 1 285 ? 52.393 0.537 -77.542 1.00 90.50 285 SER A CA 1
ATOM 2252 C C . SER A 1 285 ? 52.629 1.690 -78.522 1.00 90.50 285 SER A C 1
ATOM 2254 O O . SER A 1 285 ? 53.606 1.670 -79.264 1.00 90.50 285 SER A O 1
ATOM 2256 N N . ARG A 1 286 ? 51.832 2.768 -78.441 1.00 91.06 286 ARG A N 1
ATOM 2257 C CA . ARG A 1 286 ? 52.041 3.980 -79.259 1.00 91.06 286 ARG A CA 1
ATOM 2258 C C . ARG A 1 286 ? 53.405 4.627 -79.023 1.00 91.06 286 ARG A C 1
ATOM 2260 O O . ARG A 1 286 ? 54.035 5.089 -79.968 1.00 91.06 286 ARG A O 1
ATOM 2267 N N . MET A 1 287 ? 53.860 4.682 -77.770 1.00 89.81 287 MET A N 1
ATOM 2268 C CA . MET A 1 287 ? 55.188 5.200 -77.439 1.00 89.81 287 MET A CA 1
ATOM 2269 C C . MET A 1 287 ? 56.297 4.323 -78.024 1.00 89.81 287 MET A C 1
ATOM 2271 O O . MET A 1 287 ? 57.291 4.859 -78.509 1.00 89.81 287 MET A O 1
ATOM 2275 N N . SER A 1 288 ? 56.126 3.000 -78.006 1.00 91.94 288 SER A N 1
ATOM 2276 C CA . SER A 1 288 ? 57.049 2.057 -78.638 1.00 91.94 288 SER A CA 1
ATOM 2277 C C . SER A 1 288 ? 57.082 2.231 -80.159 1.00 91.94 288 SER A C 1
ATOM 2279 O O . SER A 1 288 ? 58.165 2.277 -80.737 1.00 91.94 288 SER A O 1
ATOM 2281 N N . ASP A 1 289 ? 55.926 2.389 -80.805 1.00 90.69 289 ASP A N 1
ATOM 2282 C CA . ASP A 1 289 ? 55.837 2.636 -82.249 1.00 90.69 289 ASP A CA 1
ATOM 2283 C C . ASP A 1 289 ? 56.521 3.954 -82.629 1.00 90.69 289 ASP A C 1
ATOM 2285 O O . ASP A 1 289 ? 57.370 3.973 -83.518 1.00 90.69 289 ASP A O 1
ATOM 2289 N N . MET A 1 290 ? 56.262 5.032 -81.880 1.00 89.25 290 MET A N 1
ATOM 2290 C CA . MET A 1 290 ? 56.977 6.303 -82.041 1.00 89.25 290 MET A CA 1
ATOM 2291 C C . MET A 1 290 ? 58.487 6.159 -81.824 1.00 89.25 290 MET A C 1
ATOM 2293 O O . MET A 1 290 ? 59.275 6.774 -82.540 1.00 89.25 290 MET A O 1
ATOM 2297 N N . ALA A 1 291 ? 58.920 5.377 -80.832 1.00 89.56 291 ALA A N 1
ATOM 2298 C CA . ALA A 1 291 ? 60.340 5.135 -80.593 1.00 89.56 291 ALA A CA 1
ATOM 2299 C C . ALA A 1 291 ? 60.984 4.388 -81.774 1.00 89.56 291 ALA A C 1
ATOM 2301 O O . ALA A 1 291 ? 62.099 4.726 -82.184 1.00 89.56 291 ALA A O 1
ATOM 2302 N N . ASN A 1 292 ? 60.272 3.424 -82.361 1.00 90.06 292 ASN A N 1
ATOM 2303 C CA . ASN A 1 292 ? 60.704 2.712 -83.561 1.00 90.06 292 ASN A CA 1
ATOM 2304 C C . ASN A 1 292 ? 60.767 3.647 -84.777 1.00 90.06 292 ASN A C 1
ATOM 2306 O O . ASN A 1 292 ? 61.776 3.647 -85.484 1.00 90.06 292 ASN A O 1
ATOM 2310 N N . GLU A 1 293 ? 59.758 4.499 -84.980 1.00 89.94 293 GLU A N 1
ATOM 2311 C CA . GLU A 1 293 ? 59.761 5.524 -86.030 1.00 89.94 293 GLU A CA 1
ATOM 2312 C C . GLU A 1 293 ? 60.934 6.494 -85.866 1.00 89.94 293 GLU A C 1
ATOM 2314 O O . GLU A 1 293 ? 61.681 6.705 -86.820 1.00 89.94 293 GLU A O 1
ATOM 2319 N N . LEU A 1 294 ? 61.170 7.020 -84.659 1.00 87.69 294 LEU A N 1
ATOM 2320 C CA . LEU A 1 294 ? 62.318 7.886 -84.367 1.00 87.69 294 LEU A CA 1
ATOM 2321 C C . LEU A 1 294 ? 63.649 7.189 -84.652 1.00 87.69 294 LEU A C 1
ATOM 2323 O O . LEU A 1 294 ? 64.578 7.810 -85.173 1.00 87.69 294 LEU A O 1
ATOM 2327 N N . THR A 1 295 ? 63.748 5.900 -84.331 1.00 88.88 295 THR A N 1
ATOM 2328 C CA . THR A 1 295 ? 64.942 5.103 -84.629 1.00 88.88 295 THR A CA 1
ATOM 2329 C C . THR A 1 295 ? 65.119 4.941 -86.139 1.00 88.88 295 THR A C 1
ATOM 2331 O O . THR A 1 295 ? 66.230 5.134 -86.635 1.00 88.88 295 THR A O 1
ATOM 2334 N N . SER A 1 296 ? 64.032 4.687 -86.877 1.00 87.50 296 SER A N 1
ATOM 2335 C CA . SER A 1 296 ? 64.041 4.587 -88.341 1.00 87.50 296 SER A CA 1
ATOM 2336 C C . SER A 1 296 ? 64.443 5.909 -89.011 1.00 87.50 296 SER A C 1
ATOM 2338 O O . SER A 1 296 ? 65.364 5.927 -89.830 1.00 87.50 296 SER A O 1
ATOM 2340 N N . LEU A 1 297 ? 63.874 7.037 -88.572 1.00 88.44 297 LEU A N 1
ATOM 2341 C CA . LEU A 1 297 ? 64.228 8.379 -89.037 1.00 88.44 297 LEU A CA 1
ATOM 2342 C C . LEU A 1 297 ? 65.692 8.697 -88.746 1.00 88.44 297 LEU A C 1
ATOM 2344 O O . LEU A 1 297 ? 66.385 9.269 -89.583 1.00 88.44 297 LEU A O 1
ATOM 2348 N N . LYS A 1 298 ? 66.193 8.305 -87.570 1.00 89.38 298 LYS A N 1
ATOM 2349 C CA . LYS A 1 298 ? 67.606 8.470 -87.220 1.00 89.38 298 LYS A CA 1
ATOM 2350 C C . LYS A 1 298 ? 68.508 7.663 -88.156 1.00 89.38 298 LYS A C 1
ATOM 2352 O O . LYS A 1 298 ? 69.543 8.179 -88.577 1.00 89.38 298 LYS A O 1
ATOM 2357 N N . THR A 1 299 ? 68.132 6.429 -88.500 1.00 87.50 299 THR A N 1
ATOM 2358 C CA . THR A 1 299 ? 68.874 5.626 -89.486 1.00 87.50 299 THR A CA 1
ATOM 2359 C C . THR A 1 299 ? 68.795 6.202 -90.899 1.00 87.50 299 THR A C 1
ATOM 2361 O O . THR A 1 299 ? 69.817 6.234 -91.582 1.00 87.50 299 THR A O 1
ATOM 2364 N N . GLU A 1 300 ? 67.643 6.725 -91.329 1.00 86.75 300 GLU A N 1
ATOM 2365 C CA . GLU A 1 300 ? 67.507 7.409 -92.622 1.00 86.75 300 GLU A CA 1
ATOM 2366 C C . GLU A 1 300 ? 68.349 8.684 -92.684 1.00 86.75 300 GLU A C 1
ATOM 2368 O O . GLU A 1 300 ? 69.056 8.906 -93.666 1.00 86.75 300 GLU A O 1
ATOM 2373 N N . LEU A 1 301 ? 68.343 9.489 -91.619 1.00 83.81 301 LEU A N 1
ATOM 2374 C CA . LEU A 1 301 ? 69.173 10.685 -91.507 1.00 83.81 301 LEU A CA 1
ATOM 2375 C C . LEU A 1 301 ? 70.665 10.330 -91.555 1.00 83.81 301 LEU A C 1
ATOM 2377 O O . LEU A 1 301 ? 71.434 10.999 -92.243 1.00 83.81 301 LEU A O 1
ATOM 2381 N N . ALA A 1 302 ? 71.079 9.259 -90.869 1.00 84.50 302 ALA A N 1
ATOM 2382 C CA . ALA A 1 302 ? 72.452 8.762 -90.927 1.00 84.50 302 ALA A CA 1
ATOM 2383 C C . ALA A 1 302 ? 72.832 8.299 -92.346 1.00 84.50 302 ALA A C 1
ATOM 2385 O O . ALA A 1 302 ? 73.907 8.643 -92.837 1.00 84.50 302 ALA A O 1
ATOM 2386 N N . ALA A 1 303 ? 71.936 7.588 -93.038 1.00 82.38 303 ALA A N 1
ATOM 2387 C CA . ALA A 1 303 ? 72.137 7.184 -94.428 1.00 82.38 303 ALA A CA 1
ATOM 2388 C C . ALA A 1 303 ? 72.201 8.393 -95.380 1.00 82.38 303 ALA A C 1
ATOM 2390 O O . ALA A 1 303 ? 73.008 8.408 -96.312 1.00 82.38 303 ALA A O 1
ATOM 2391 N N . TYR A 1 304 ? 71.390 9.427 -95.137 1.00 81.06 304 TYR A N 1
ATOM 2392 C CA . TYR A 1 304 ? 71.426 10.679 -95.889 1.00 81.06 304 TYR A CA 1
ATOM 2393 C C . TYR A 1 304 ? 72.749 11.425 -95.678 1.00 81.06 304 TYR A C 1
ATOM 2395 O O . TYR A 1 304 ? 73.386 11.826 -96.651 1.00 81.06 304 TYR A O 1
ATOM 2403 N N . ALA A 1 305 ? 73.216 11.535 -94.430 1.00 78.44 305 ALA A N 1
ATOM 2404 C CA . ALA A 1 305 ? 74.514 12.126 -94.104 1.00 78.44 305 ALA A CA 1
ATOM 2405 C C . ALA A 1 305 ? 75.674 11.370 -94.779 1.00 78.44 305 ALA A C 1
ATOM 2407 O O . ALA A 1 305 ? 76.582 11.993 -95.325 1.00 78.44 305 ALA A O 1
ATOM 2408 N N . GLN A 1 306 ? 75.612 10.034 -94.819 1.00 80.12 306 GLN A N 1
ATOM 2409 C CA . GLN A 1 306 ? 76.616 9.201 -95.485 1.00 80.12 306 GLN A CA 1
ATOM 2410 C C . GLN A 1 306 ? 76.600 9.358 -97.017 1.00 80.12 306 GLN A C 1
ATOM 2412 O O . GLN A 1 306 ? 77.654 9.375 -97.655 1.00 80.12 306 GLN A O 1
ATOM 2417 N N . ARG A 1 307 ? 75.416 9.512 -97.630 1.00 80.06 307 ARG A N 1
ATOM 2418 C CA . ARG A 1 307 ? 75.300 9.852 -99.060 1.00 80.06 307 ARG A CA 1
ATOM 2419 C C . ARG A 1 307 ? 75.868 11.235 -99.352 1.00 80.06 307 ARG A C 1
ATOM 2421 O O . ARG A 1 307 ? 76.613 11.381 -100.311 1.00 80.06 307 ARG A O 1
ATOM 2428 N N . GLN A 1 308 ? 75.583 12.218 -98.501 1.00 80.38 308 GLN A N 1
ATOM 2429 C CA . GLN A 1 308 ? 76.122 13.567 -98.644 1.00 80.38 308 GLN A CA 1
ATOM 2430 C C . GLN A 1 308 ? 77.654 13.585 -98.542 1.00 80.38 308 GLN A C 1
ATOM 2432 O O . GLN A 1 308 ? 78.297 14.251 -99.351 1.00 80.38 308 GLN A O 1
ATOM 2437 N N . SER A 1 309 ? 78.252 12.835 -97.607 1.00 76.94 309 SER A N 1
ATOM 2438 C CA . SER A 1 309 ? 79.714 12.714 -97.531 1.00 76.94 309 SER A CA 1
ATOM 2439 C C . SER A 1 309 ? 80.298 12.008 -98.757 1.00 76.94 309 SER A C 1
ATOM 2441 O O . SER A 1 309 ? 81.317 12.448 -99.278 1.00 76.94 309 SER A O 1
ATOM 2443 N N . ALA A 1 310 ? 79.634 10.964 -99.267 1.00 74.88 310 ALA A N 1
ATOM 2444 C CA . ALA A 1 310 ? 80.066 10.271 -100.482 1.00 74.88 310 ALA A CA 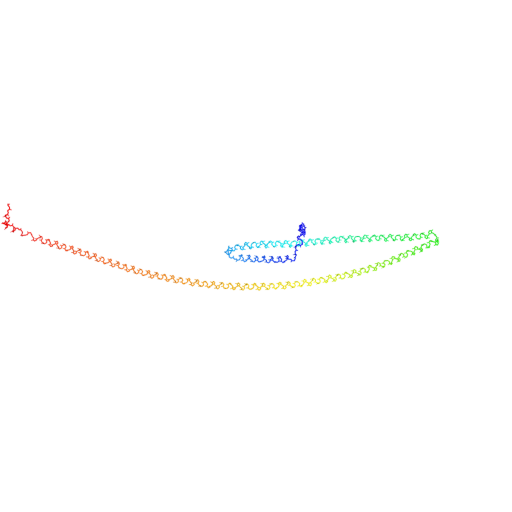1
ATOM 2445 C C . ALA A 1 310 ? 79.956 11.162 -101.733 1.00 74.88 310 ALA A C 1
ATOM 2447 O O . ALA A 1 310 ? 80.819 11.120 -102.608 1.00 74.88 310 ALA A O 1
ATOM 2448 N N . ASP A 1 311 ? 78.922 11.997 -101.826 1.00 75.81 311 ASP A N 1
ATOM 2449 C CA . ASP A 1 311 ? 78.778 12.955 -102.921 1.00 75.81 311 ASP A CA 1
ATOM 2450 C C . ASP A 1 311 ? 79.7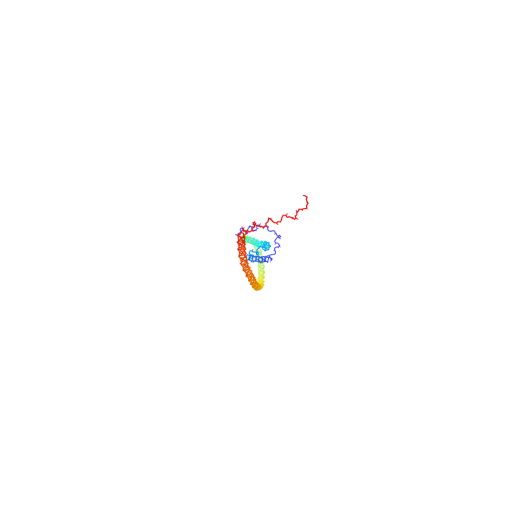71 14.121 -102.788 1.00 75.81 311 ASP A C 1
ATOM 2452 O O . ASP A 1 311 ? 80.315 14.564 -103.797 1.00 75.81 311 ASP A O 1
ATOM 2456 N N . GLN A 1 312 ? 80.107 14.561 -101.569 1.00 72.75 312 GLN A N 1
ATOM 2457 C CA . GLN A 1 312 ? 81.225 15.487 -101.342 1.00 72.75 312 GLN A CA 1
ATOM 2458 C C . GLN A 1 312 ? 82.570 14.881 -101.760 1.00 72.75 312 GLN A C 1
ATOM 2460 O O . GLN A 1 312 ? 83.375 15.569 -102.383 1.00 72.75 312 GLN A O 1
ATOM 2465 N N . GLU A 1 313 ? 82.802 13.597 -101.485 1.00 72.81 313 GLU A N 1
ATOM 2466 C CA . GLU A 1 313 ? 84.005 12.876 -101.914 1.00 72.81 313 GLU A CA 1
ATOM 2467 C C . GLU A 1 313 ? 84.063 12.728 -103.448 1.00 72.81 313 GLU A C 1
ATOM 2469 O O . GLU A 1 313 ? 85.113 12.935 -104.062 1.00 72.81 313 GLU A O 1
ATOM 2474 N N . LYS A 1 314 ? 82.923 12.485 -104.109 1.00 73.44 314 LYS A N 1
ATOM 2475 C CA . LYS A 1 314 ? 82.815 12.519 -105.581 1.00 73.44 314 LYS A CA 1
ATOM 2476 C C . LYS A 1 314 ? 83.072 13.909 -106.163 1.00 73.44 314 LYS A C 1
ATOM 2478 O O . LYS A 1 314 ? 83.729 14.036 -107.190 1.00 73.44 314 LYS A O 1
ATOM 2483 N N . VAL A 1 315 ? 82.575 14.965 -105.522 1.00 71.75 315 VAL A N 1
ATOM 2484 C CA . VAL A 1 315 ? 82.855 16.346 -105.944 1.00 71.75 315 VAL A CA 1
ATOM 2485 C C . VAL A 1 315 ? 84.336 16.678 -105.749 1.00 71.75 315 VAL A C 1
ATOM 2487 O O . VAL A 1 315 ? 84.936 17.283 -106.635 1.00 71.75 315 VAL A O 1
ATOM 2490 N N . ALA A 1 316 ? 84.949 16.236 -104.648 1.00 69.25 316 ALA A N 1
ATOM 2491 C CA . ALA A 1 316 ? 86.375 16.419 -104.391 1.00 69.25 316 ALA A CA 1
ATOM 2492 C C . ALA A 1 316 ? 87.246 15.672 -105.418 1.00 69.25 316 ALA A C 1
ATOM 2494 O O . ALA A 1 316 ? 88.197 16.242 -105.953 1.00 69.25 316 ALA A O 1
ATOM 2495 N N . THR A 1 317 ? 86.891 14.432 -105.763 1.00 70.00 317 THR A N 1
ATOM 2496 C CA . THR A 1 317 ? 87.593 13.651 -106.799 1.00 70.00 317 THR A CA 1
ATOM 2497 C C . THR A 1 317 ? 87.405 14.239 -108.199 1.00 70.00 317 THR A C 1
ATOM 2499 O O . THR A 1 317 ? 88.377 14.328 -108.947 1.00 70.00 317 THR A O 1
ATOM 2502 N N . LEU A 1 318 ? 86.214 14.746 -108.540 1.00 67.12 318 LEU A N 1
ATOM 2503 C CA . LEU A 1 318 ? 85.983 15.479 -109.792 1.00 67.12 318 LEU A CA 1
ATOM 2504 C C . LEU A 1 318 ? 86.761 16.800 -109.849 1.00 67.12 318 LEU A C 1
ATOM 2506 O O . LEU A 1 318 ? 87.311 17.132 -110.898 1.00 67.12 318 LEU A O 1
ATOM 2510 N N . GLN A 1 319 ? 86.852 17.546 -108.742 1.00 65.56 319 GLN A N 1
ATOM 2511 C CA . GLN A 1 319 ? 87.706 18.737 -108.655 1.00 65.56 319 GLN A CA 1
ATOM 2512 C C . GLN A 1 319 ? 89.183 18.383 -108.857 1.00 65.56 319 GLN A C 1
ATOM 2514 O O . GLN A 1 319 ? 89.895 19.104 -109.560 1.00 65.56 319 GLN A O 1
ATOM 2519 N N . GLN A 1 320 ? 89.634 17.262 -108.292 1.00 68.12 320 GLN A N 1
ATOM 2520 C CA . GLN A 1 320 ? 90.998 16.771 -108.456 1.00 68.12 320 GLN A CA 1
ATOM 2521 C C . GLN A 1 320 ? 91.278 16.334 -109.906 1.00 68.12 320 GLN A C 1
ATOM 2523 O O . GLN A 1 320 ? 92.295 16.739 -110.471 1.00 68.12 320 GLN A O 1
ATOM 2528 N N . GLU A 1 321 ? 90.352 15.621 -110.559 1.00 67.00 321 GLU A N 1
ATOM 2529 C CA . GLU A 1 321 ? 90.443 15.286 -111.990 1.00 67.00 321 GLU A CA 1
ATOM 2530 C C . GLU A 1 321 ? 90.442 16.531 -112.889 1.00 67.00 321 GLU A C 1
ATOM 2532 O O . GLU A 1 321 ? 91.196 16.591 -113.865 1.00 67.00 321 GLU A O 1
ATOM 2537 N N . PHE A 1 322 ? 89.630 17.545 -112.573 1.00 65.44 322 PHE A N 1
ATOM 2538 C CA . PHE A 1 322 ? 89.622 18.815 -113.306 1.00 65.44 322 PHE A CA 1
ATOM 2539 C C . PHE A 1 322 ? 90.956 19.559 -113.159 1.00 65.44 322 PHE A C 1
ATOM 2541 O O . PHE A 1 322 ? 91.492 20.071 -114.144 1.00 65.44 322 PHE A O 1
ATOM 2548 N N . SER A 1 323 ? 91.521 19.568 -111.949 1.00 65.06 323 SER A N 1
ATOM 2549 C CA . SER A 1 323 ? 92.861 20.090 -111.653 1.00 65.06 323 SER A CA 1
ATOM 2550 C C . SER A 1 323 ? 93.945 19.372 -112.468 1.00 65.06 323 SER A C 1
ATOM 2552 O O . SER A 1 323 ? 94.790 20.019 -113.094 1.00 65.06 323 SER A O 1
ATOM 2554 N N . ASP A 1 324 ? 93.896 18.041 -112.531 1.00 64.56 324 ASP A N 1
ATOM 2555 C CA . ASP A 1 324 ? 94.877 17.242 -113.270 1.00 64.56 324 ASP A CA 1
ATOM 2556 C C . ASP A 1 324 ? 94.740 17.399 -114.790 1.00 64.56 324 ASP A C 1
ATOM 2558 O O . ASP A 1 324 ? 95.746 17.418 -115.510 1.00 64.56 324 ASP A O 1
ATOM 2562 N N . ARG A 1 325 ? 93.519 17.594 -115.304 1.00 61.56 325 ARG A N 1
ATOM 2563 C CA . ARG A 1 325 ? 93.290 17.943 -116.716 1.00 61.56 325 ARG A CA 1
ATOM 2564 C C . ARG A 1 325 ? 93.774 19.355 -117.048 1.00 61.56 325 ARG A C 1
ATOM 2566 O O . ARG A 1 325 ? 94.384 19.538 -118.100 1.00 61.56 325 ARG A O 1
ATOM 2573 N N . LEU A 1 326 ? 93.590 20.326 -116.151 1.00 58.69 326 LEU A N 1
ATOM 2574 C CA . LEU A 1 326 ? 94.141 21.678 -116.305 1.00 58.69 326 LEU A CA 1
ATOM 2575 C C . LEU A 1 326 ? 95.677 21.679 -116.288 1.00 58.69 326 LEU A C 1
ATOM 2577 O O . LEU A 1 326 ? 96.288 22.357 -117.112 1.00 58.69 326 LEU A O 1
ATOM 2581 N N . ARG A 1 327 ? 96.311 20.864 -115.434 1.00 57.78 327 ARG A N 1
ATOM 2582 C CA . ARG A 1 327 ? 97.774 20.669 -115.442 1.00 57.78 327 ARG A CA 1
ATOM 2583 C C . ARG A 1 327 ? 98.289 20.010 -116.723 1.00 57.78 327 ARG A C 1
ATOM 2585 O O . ARG A 1 327 ? 99.360 20.369 -117.203 1.00 57.78 327 ARG A O 1
ATOM 2592 N N . LYS A 1 328 ? 97.536 19.078 -117.314 1.00 58.44 328 LYS A N 1
ATOM 2593 C CA . LYS A 1 328 ? 97.899 18.459 -118.604 1.00 58.44 328 LYS A CA 1
ATOM 2594 C C . LYS A 1 328 ? 97.694 19.399 -119.800 1.00 58.44 328 LYS A C 1
ATOM 2596 O O . LYS A 1 328 ? 98.429 19.290 -120.775 1.00 58.44 328 LYS A O 1
ATOM 2601 N N . LEU A 1 329 ? 96.765 20.354 -119.714 1.00 55.25 329 LEU A N 1
ATOM 2602 C CA . LEU A 1 329 ? 96.570 21.407 -120.721 1.00 55.25 329 LEU A CA 1
ATOM 2603 C C . LEU A 1 329 ? 97.600 22.546 -120.611 1.00 55.25 329 LEU A C 1
ATOM 2605 O O . LEU A 1 329 ? 98.014 23.085 -121.637 1.00 55.25 329 LEU A O 1
ATOM 2609 N N . SER A 1 330 ? 98.085 22.878 -119.410 1.00 51.06 330 SER A N 1
ATOM 2610 C CA . SER A 1 330 ? 99.094 23.933 -119.223 1.00 51.06 330 SER A CA 1
ATOM 2611 C C . SER A 1 330 ? 100.521 23.524 -119.618 1.00 51.06 330 SER A C 1
ATOM 2613 O O . SER A 1 330 ? 101.338 24.394 -119.907 1.00 51.06 330 SER A O 1
ATOM 2615 N N . LEU A 1 331 ? 100.814 22.223 -119.729 1.00 50.91 331 LEU A N 1
ATOM 2616 C CA . LEU A 1 331 ? 102.091 21.710 -120.252 1.00 50.91 331 LEU A CA 1
ATOM 2617 C C . LEU A 1 331 ? 102.120 21.512 -121.783 1.00 50.91 331 LEU A C 1
ATOM 2619 O O . LEU A 1 331 ? 103.187 21.263 -122.336 1.00 50.91 331 LEU A O 1
ATOM 2623 N N . GLY A 1 332 ? 100.989 21.673 -122.485 1.00 46.66 332 GLY A N 1
ATOM 2624 C CA . GLY A 1 332 ? 100.903 21.559 -123.952 1.00 46.66 332 GLY A CA 1
ATOM 2625 C C . GLY A 1 332 ? 100.977 22.883 -124.729 1.00 46.66 332 GLY A C 1
ATOM 2626 O O . GLY A 1 332 ? 101.159 22.866 -125.943 1.00 46.66 332 GLY A O 1
ATOM 2627 N N . ALA A 1 333 ? 100.856 24.037 -124.061 1.00 41.84 333 ALA A N 1
ATOM 2628 C CA . ALA A 1 333 ? 100.690 25.347 -124.712 1.00 41.84 333 ALA A CA 1
ATOM 2629 C C . ALA A 1 333 ? 101.936 26.262 -124.678 1.00 41.84 333 ALA A C 1
ATOM 2631 O O . ALA A 1 333 ? 101.860 27.419 -125.083 1.00 41.84 333 ALA A O 1
ATOM 2632 N N . ALA A 1 334 ? 103.098 25.757 -124.250 1.00 42.34 334 ALA A N 1
ATOM 2633 C CA . ALA A 1 334 ? 104.349 26.526 -124.196 1.00 42.34 334 ALA A CA 1
ATOM 2634 C C . ALA A 1 334 ? 105.196 26.473 -125.494 1.00 42.34 334 ALA A C 1
ATOM 2636 O O . ALA A 1 334 ? 106.321 26.961 -125.505 1.00 42.34 334 ALA A O 1
ATOM 2637 N N . GLY A 1 335 ? 104.685 25.896 -126.594 1.00 38.81 335 GLY A N 1
ATOM 2638 C CA . GLY A 1 335 ? 105.495 25.580 -127.784 1.00 38.81 335 GLY A CA 1
ATOM 2639 C C . GLY A 1 335 ? 105.198 26.313 -129.104 1.00 38.81 335 GLY A C 1
ATOM 2640 O O . GLY A 1 335 ? 105.981 26.140 -130.031 1.00 38.81 335 GLY A O 1
ATOM 2641 N N . ALA A 1 336 ? 104.116 27.097 -129.258 1.00 38.50 336 ALA A N 1
ATOM 2642 C CA . ALA A 1 336 ? 103.655 27.476 -130.614 1.00 38.50 336 ALA A CA 1
ATOM 2643 C C . ALA A 1 336 ? 103.124 28.914 -130.842 1.00 38.50 336 ALA A C 1
ATOM 2645 O O . ALA A 1 336 ? 102.529 29.170 -131.884 1.00 38.50 336 ALA A O 1
ATOM 2646 N N . ALA A 1 337 ? 103.357 29.883 -129.949 1.00 41.34 337 ALA A N 1
ATOM 2647 C CA . ALA A 1 337 ? 102.843 31.259 -130.115 1.00 41.34 337 ALA A CA 1
ATOM 2648 C C . ALA A 1 337 ? 103.917 32.326 -130.442 1.00 41.34 337 ALA A C 1
ATOM 2650 O O . ALA A 1 337 ? 103.727 33.500 -130.143 1.00 41.34 337 ALA A O 1
ATOM 2651 N N . VAL A 1 338 ? 105.038 31.936 -131.070 1.00 46.41 338 VAL A N 1
ATOM 2652 C CA . VAL A 1 338 ? 106.152 32.847 -131.438 1.00 46.41 338 VAL A CA 1
ATOM 2653 C C . VAL A 1 338 ? 106.159 33.261 -132.929 1.00 46.41 338 VAL A C 1
ATOM 2655 O O . VAL A 1 338 ? 106.987 34.074 -133.317 1.00 46.41 338 VAL A O 1
ATOM 2658 N N . LEU A 1 339 ? 105.234 32.810 -133.795 1.00 42.44 339 LEU A N 1
ATOM 2659 C CA . LEU A 1 339 ? 105.383 33.027 -135.257 1.00 42.44 339 LEU A CA 1
ATOM 2660 C C . LEU A 1 339 ? 104.190 33.594 -136.063 1.00 42.44 339 LEU A C 1
ATOM 2662 O O . LEU A 1 339 ? 104.269 33.589 -137.286 1.00 42.44 339 LEU A O 1
ATOM 2666 N N . ALA A 1 340 ? 103.121 34.146 -135.467 1.00 39.62 340 ALA A N 1
ATOM 2667 C CA . ALA A 1 340 ? 101.921 34.516 -136.256 1.00 39.62 340 ALA A CA 1
ATOM 2668 C C . ALA A 1 340 ? 101.358 35.951 -136.130 1.00 39.62 340 ALA A C 1
ATOM 2670 O O . ALA A 1 340 ? 100.315 36.226 -136.716 1.00 39.62 340 ALA A O 1
ATOM 2671 N N . LEU A 1 341 ? 102.011 36.900 -135.446 1.00 42.62 341 LEU A N 1
ATOM 2672 C CA . LEU A 1 341 ? 101.488 38.280 -135.312 1.00 42.62 341 LEU A CA 1
ATOM 2673 C C . LEU A 1 341 ? 102.495 39.368 -135.735 1.00 42.62 341 LEU A C 1
ATOM 2675 O O . LEU A 1 341 ? 102.684 40.366 -135.051 1.00 42.62 341 LEU A O 1
ATOM 2679 N N . MET A 1 342 ? 103.119 39.179 -136.906 1.00 43.41 342 MET A N 1
ATOM 2680 C CA . MET A 1 342 ? 103.921 40.194 -137.621 1.00 43.41 342 MET A CA 1
ATOM 2681 C C . MET A 1 342 ? 103.397 40.524 -139.041 1.00 43.41 342 MET A C 1
ATOM 2683 O O . MET A 1 342 ? 104.124 41.086 -139.850 1.00 43.41 342 MET A O 1
ATOM 2687 N N . GLY A 1 343 ? 102.137 40.215 -139.380 1.00 42.56 343 GLY A N 1
ATOM 2688 C CA . GLY A 1 343 ? 101.680 40.231 -140.784 1.00 42.56 343 GLY A CA 1
ATOM 2689 C C . GLY A 1 343 ? 100.363 40.935 -141.120 1.00 42.56 343 GLY A C 1
ATOM 2690 O O . GLY A 1 343 ? 99.842 40.690 -142.201 1.00 42.56 343 GLY A O 1
ATOM 2691 N N . ALA A 1 344 ? 99.796 41.779 -140.251 1.00 43.34 344 ALA A N 1
ATOM 2692 C CA . ALA A 1 344 ? 98.575 42.533 -140.574 1.00 43.34 344 ALA A CA 1
ATOM 2693 C C . ALA A 1 344 ? 98.565 43.925 -139.914 1.00 43.34 344 ALA A C 1
ATOM 2695 O O . ALA A 1 344 ? 97.823 44.187 -138.975 1.00 43.34 344 ALA A O 1
ATOM 2696 N N . ILE A 1 345 ? 99.427 44.816 -140.418 1.00 48.25 345 ILE A N 1
ATOM 2697 C CA . ILE A 1 345 ? 99.541 46.234 -140.024 1.00 48.25 345 ILE A CA 1
ATOM 2698 C C . ILE A 1 345 ? 98.641 47.181 -140.850 1.00 48.25 345 ILE A C 1
ATOM 2700 O O . ILE A 1 345 ? 98.465 48.331 -140.478 1.00 48.25 345 ILE A O 1
ATOM 2704 N N . ALA A 1 346 ? 98.035 46.786 -141.967 1.00 50.22 346 ALA A N 1
ATOM 2705 C CA . ALA A 1 346 ? 97.803 47.773 -143.033 1.00 50.22 346 ALA A CA 1
ATOM 2706 C C . ALA A 1 346 ? 96.360 48.259 -143.308 1.00 50.22 346 ALA A C 1
ATOM 2708 O O . ALA A 1 346 ? 96.158 48.823 -144.379 1.00 50.22 346 ALA A O 1
ATOM 2709 N N . HIS A 1 347 ? 95.351 48.094 -142.431 1.00 46.44 347 HIS A N 1
ATOM 2710 C CA . HIS A 1 347 ? 93.973 48.471 -142.834 1.00 46.44 347 HIS A CA 1
ATOM 2711 C C . HIS A 1 347 ? 93.077 49.291 -141.890 1.00 46.44 347 HIS A C 1
ATOM 2713 O O . HIS A 1 347 ? 91.908 49.497 -142.215 1.00 46.44 347 HIS A O 1
ATOM 2719 N N . LEU A 1 348 ? 93.606 49.876 -140.812 1.00 40.81 348 LEU A N 1
ATOM 2720 C CA . LEU A 1 348 ? 92.898 50.931 -140.065 1.00 40.81 348 LEU A CA 1
ATOM 2721 C C . LEU A 1 348 ? 93.793 52.163 -139.868 1.00 40.81 348 LEU A C 1
ATOM 2723 O O . LEU A 1 348 ? 94.141 52.550 -138.761 1.00 40.81 348 LEU A O 1
ATOM 2727 N N . LEU A 1 349 ? 94.161 52.777 -140.995 1.00 45.97 349 LEU A N 1
ATOM 2728 C CA . LEU A 1 349 ? 94.705 54.133 -141.087 1.00 45.97 349 LEU A CA 1
ATOM 2729 C C . LEU A 1 349 ? 93.760 54.943 -141.991 1.00 45.97 349 LEU A C 1
ATOM 2731 O O . LEU A 1 349 ? 93.799 54.819 -143.213 1.00 45.97 349 LEU A O 1
ATOM 2735 N N . LYS A 1 350 ? 92.841 55.688 -141.371 1.00 41.19 350 LYS A N 1
ATOM 2736 C CA . LYS A 1 350 ? 91.995 56.767 -141.930 1.00 41.19 350 LYS A CA 1
ATOM 2737 C C . LYS A 1 350 ? 91.135 57.243 -140.756 1.00 41.19 350 LYS A C 1
ATOM 2739 O O . LYS A 1 350 ? 90.098 56.654 -140.488 1.00 41.19 350 LYS A O 1
ATOM 2744 N N . TRP A 1 351 ? 91.618 58.089 -139.860 1.00 38.97 351 TRP A N 1
ATOM 2745 C CA . TRP A 1 351 ? 91.714 59.559 -139.909 1.00 38.97 351 TRP A CA 1
ATOM 2746 C C . TRP A 1 351 ? 91.904 59.886 -138.405 1.00 38.97 351 TRP A C 1
ATOM 2748 O O . TRP A 1 351 ? 91.137 59.344 -137.613 1.00 38.97 351 TRP A O 1
ATOM 2758 N N . ILE A 1 352 ? 92.887 60.610 -137.873 1.00 36.91 352 ILE A N 1
ATOM 2759 C CA . ILE A 1 352 ? 93.649 61.813 -138.239 1.00 36.91 352 ILE A CA 1
ATOM 2760 C C . ILE A 1 352 ? 95.059 61.659 -137.661 1.00 36.91 352 ILE A C 1
ATOM 2762 O O . ILE A 1 352 ? 95.166 61.047 -136.572 1.00 36.91 352 ILE A O 1
#

Secondary structure (DSSP, 8-state):
-HHHHHHHTT----HHHHHS--HHHHHHHHHHHHHHHHHHHHHHHHHHTS-HHHHHHTHHHHHHHHHHHHHHHHHHHHHHHHHHHHHHHHHHHHHHHHHHHHHHHHHHHHHHHHHHHHHHHHHHHHHHHHHHHHHHHHHHHHHHHHTT--HHHHHHHHHHHHHHHHHHHHHHHHHHHHHHHHHHHHHHHHHHHHHHHHHHHHHHHHHHHHHHHHHHHHHHHHHHHHHHHHHHHHHHHHHHHHHHHHHHHHHHHHHHHHHHHHHHHHHHHHHHHHHHHHHHHHHHHHHHHHHHHHHHHHHHHHHHHHHHHHHHHHHHHHHHHHHHHHHHHHTTSSSS-SSSSSS--SS-----

Sequence (352 aa):
MSQLINELARIEVSNDALQQLEVGNIYQDFSRNYRKLDDLKNFRSEYENKNRVMRWWHNDKLRDAQLDSAEVQAEFSKTIGQLMMISIMQSKKLAEQQSQLNSQQGDLKKQADGIAEHAGTLQQQHEVLAKQSEKLESLVKEYFDLKGLTEDGAQKLIEIAKEVRATKDGMLQQFAARAQDLEALHSDAVSRMASLSAEVDGRVVGIEKQIRSELAALDEETRQKLLASESALRNEHEAAQTAVHQALSTLRQDLQASVANQLEQEQAYKQKIESIEGGLDTQASRMSDMANELTSLKTELAAYAQRQSADQEKVATLQQEFSDRLRKLSLGAAGAAVLALMGAIAHLLKWI

Radius of gyration: 76.79 Å; chains: 1; bounding box: 155×72×239 Å

pLDDT: mean 70.81, std 20.31, range [32.16, 96.81]

Foldseek 3Di:
DVVVLVVLLPPDDDVVVVVPDPVVCLVVLLVVLVVVVVVLVVVVVVVVPDDPVVCVVCVVVVVVSVVVVVVSVVSNVVSVVVVVVVVSVVSVVVVVVVVVVVVVVVVVVVVVVVVVVVVVVVVVVVVVVVVVVVVVVVVLVVLCVVPVDDVVSVVVVVVVVVVVVVVVVVVVVVVVVVVVVVVVVVVVVVVVVVVVVVVVVVVVVVVVVVVVVVVVVVVVVVVVVVVVVVVVVVVVVVVVVVVVVVVVVVVVVVVVVVVVVVVVVVVVVVVVVVVVVVVVVVVVVVVVVVVVVVVVVVVVVVVVVVVVVVVVVVVVVVVVVVVVVVVVVVVVPPPPDPPDPPPDPPPPDDDD

Organism: NCBI:txid1035707